Protein AF-A0A6C0B362-F1 (afdb_monomer)

Organism: NCBI:txid1070528

pLDDT: mean 79.04, std 17.28, range [36.81, 95.5]

Secondary structure (DSSP, 8-state):
--------------------TT-GGGGGS-HHHHHHHHHHIIIIIHHHHTT-GGGS---HHHHHHHHHHHHHHHHH---HHHHHHHHHHHHHHHHHHHHHHHHHHHHHHHHHHHHHHHHHHHHHTTTTS-----S---------------HHHHHHHHHH-SPPTTT---HHHHHHHHHHHHHTT--TT-

Sequence (190 aa):
MSKSIFLSQSTDSKSVFSPVIGAGDLSLLDSVNYNYLNTLDDYYATPADNQLIPYITQDIVIYNLLYAELNNILSKATDYRFIKLMKLILALFHGVYLSTFMYGNTVSLGIQNSNLRIQLQDVLANKNVKNIDTVGGTGQMSITKNFKLAPVYNHYITVFGMPENGKGFDPVKLSYLANILLLNNINPYR

Mean predicted aligned error: 12.97 Å

Solvent-accessible surface area (backbone atoms only — not comparable to full-atom values): 11696 Å² total; per-residue (Å²): 139,89,87,79,89,81,85,80,78,74,81,74,74,81,67,86,74,69,83,56,92,80,51,65,60,60,58,66,58,36,81,68,52,42,49,52,50,50,52,45,34,69,39,44,49,54,27,54,75,69,67,38,53,75,67,38,69,82,54,63,67,61,49,51,50,50,56,50,50,55,50,52,53,52,73,73,48,77,49,67,68,58,46,52,53,53,50,49,51,54,51,49,53,52,49,52,57,53,47,44,54,55,50,51,51,51,54,46,52,52,52,53,53,51,53,51,51,51,54,51,46,46,60,74,66,44,74,85,56,83,79,82,84,78,81,90,79,86,89,79,91,77,90,77,87,80,82,83,72,37,50,40,60,51,50,41,36,72,76,73,42,76,55,59,90,92,69,53,78,57,65,58,59,48,51,51,47,33,54,49,30,49,77,69,76,40,56,34,79,98

Foldseek 3Di:
DDDDDDDPPPPPPPPVDPPDPPCALVVLCPPVVVVLVVLLCVQFVVCVVVVVLLRRDLDPVNVVVSLVSLVVSLVPHDDPVVNVVSVVSSVSSVVRSVVSVVVLVVLLVVVVVVVVVVVVVCVVVPVVDDPPDDDDDDDDDDDDDDDDAFQLVVSCCVPVNDDDPPPPGDVSSSVSSCVSCVVVVHHRGD

Radius of gyration: 28.7 Å; Cα contacts (8 Å, |Δi|>4): 105; chains: 1; bounding box: 105×25×81 Å

Structure (mmCIF, N/CA/C/O backbone):
data_AF-A0A6C0B362-F1
#
_entry.id   AF-A0A6C0B362-F1
#
loop_
_atom_site.group_PDB
_atom_site.id
_atom_site.type_symbol
_atom_site.label_atom_id
_atom_site.label_alt_id
_atom_site.label_comp_id
_atom_site.label_asym_id
_atom_site.label_entity_id
_atom_site.label_seq_id
_atom_site.pdbx_PDB_ins_code
_atom_site.Cartn_x
_atom_site.Cartn_y
_atom_site.Cartn_z
_atom_site.occupancy
_atom_site.B_iso_or_equiv
_atom_site.auth_seq_id
_atom_site.auth_comp_id
_atom_site.auth_asym_id
_atom_site.auth_atom_id
_atom_site.pdbx_PDB_model_num
ATOM 1 N N . MET A 1 1 ? 68.587 13.580 -8.696 1.00 39.38 1 MET A N 1
ATOM 2 C CA . MET A 1 1 ? 67.359 14.369 -8.462 1.00 39.38 1 MET A CA 1
ATOM 3 C C . MET A 1 1 ? 66.189 13.401 -8.358 1.00 39.38 1 MET A C 1
ATOM 5 O O . MET A 1 1 ? 65.756 12.886 -9.378 1.00 39.38 1 MET A O 1
ATOM 9 N N . SER A 1 2 ? 65.745 13.099 -7.135 1.00 41.28 2 SER A N 1
ATOM 10 C CA . SER A 1 2 ? 64.544 12.294 -6.865 1.00 41.28 2 SER A CA 1
ATOM 11 C C . SER A 1 2 ? 63.330 13.211 -6.773 1.00 41.28 2 SER A C 1
ATOM 13 O O . SER A 1 2 ? 63.368 14.186 -6.025 1.00 41.28 2 SER A O 1
ATOM 15 N N . LYS A 1 3 ? 62.250 12.891 -7.488 1.00 41.06 3 LYS A N 1
ATOM 16 C CA . LYS A 1 3 ? 60.909 13.420 -7.212 1.00 41.06 3 LYS A CA 1
ATOM 17 C C . LYS A 1 3 ? 60.027 12.253 -6.796 1.00 41.06 3 LYS A C 1
ATOM 19 O O . LYS A 1 3 ? 59.981 11.241 -7.485 1.00 41.06 3 LYS A O 1
ATOM 24 N N . SER A 1 4 ? 59.378 12.412 -5.653 1.00 42.66 4 SER A N 1
ATOM 25 C CA . SER A 1 4 ? 58.497 11.428 -5.042 1.00 42.66 4 SER A CA 1
ATOM 26 C C . SER A 1 4 ? 57.121 12.048 -4.809 1.00 42.66 4 SER A C 1
ATOM 28 O O . SER A 1 4 ? 57.048 13.244 -4.542 1.00 42.66 4 SER A O 1
ATOM 30 N N . ILE A 1 5 ? 56.104 11.177 -4.858 1.00 47.81 5 ILE A N 1
ATOM 31 C CA . ILE A 1 5 ? 54.822 11.203 -4.130 1.00 47.81 5 ILE A CA 1
ATOM 32 C C . ILE A 1 5 ? 53.925 12.424 -4.385 1.00 47.81 5 ILE A C 1
ATOM 34 O O . ILE A 1 5 ? 54.191 13.497 -3.874 1.00 47.81 5 ILE A O 1
ATOM 38 N N . PHE A 1 6 ? 52.828 12.235 -5.128 1.00 44.59 6 PHE A N 1
ATOM 39 C CA . PHE A 1 6 ? 51.454 12.340 -4.607 1.00 44.59 6 PHE A CA 1
ATOM 40 C C . PHE A 1 6 ? 50.463 11.822 -5.666 1.00 44.59 6 PHE A C 1
ATOM 42 O O . PHE A 1 6 ? 50.335 12.375 -6.755 1.00 44.59 6 PHE A O 1
ATOM 49 N N . LEU A 1 7 ? 49.783 10.723 -5.323 1.00 41.38 7 LEU A N 1
ATOM 50 C CA . LEU A 1 7 ? 48.565 10.239 -5.970 1.00 41.38 7 LEU A CA 1
ATOM 51 C C . LEU A 1 7 ? 47.497 11.337 -5.867 1.00 41.38 7 LEU A C 1
ATOM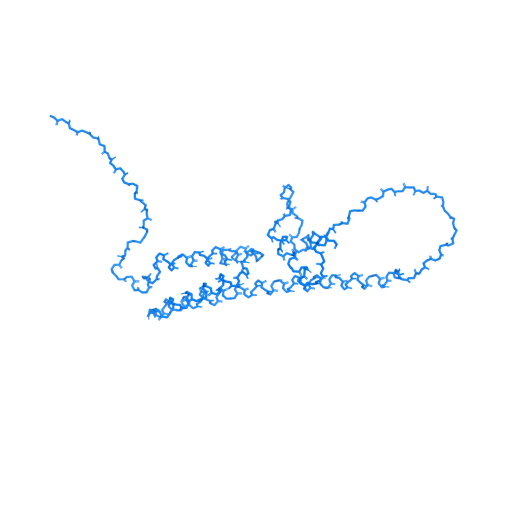 53 O O . LEU A 1 7 ? 47.086 11.673 -4.758 1.00 41.38 7 LEU A O 1
ATOM 57 N N . SER A 1 8 ? 46.973 11.823 -6.989 1.00 36.81 8 SER A N 1
ATOM 58 C CA . SER A 1 8 ? 45.602 12.329 -6.998 1.00 36.81 8 SER A CA 1
ATOM 59 C C . SER A 1 8 ? 44.683 11.117 -7.148 1.00 36.81 8 SER A C 1
ATOM 61 O O . SER A 1 8 ? 44.478 10.621 -8.257 1.00 36.81 8 SER A O 1
ATOM 63 N N . GLN A 1 9 ? 44.154 10.608 -6.034 1.00 42.41 9 GLN A N 1
ATOM 64 C CA . GLN A 1 9 ? 42.922 9.827 -6.086 1.00 42.41 9 GLN A CA 1
ATOM 65 C C . GLN A 1 9 ? 41.822 10.785 -6.539 1.00 42.41 9 GLN A C 1
ATOM 67 O O . GLN A 1 9 ? 41.285 11.555 -5.747 1.00 42.41 9 GLN A O 1
ATOM 72 N N . SER A 1 10 ? 41.540 10.777 -7.840 1.00 38.91 10 SER A N 1
ATOM 73 C CA . SER A 1 10 ? 40.240 11.214 -8.318 1.00 38.91 10 SER A CA 1
ATOM 74 C C . SER A 1 10 ? 39.233 10.250 -7.703 1.00 38.91 10 SER A C 1
ATOM 76 O O . SER A 1 10 ? 39.340 9.036 -7.877 1.00 38.91 10 SER A O 1
ATOM 78 N N . THR A 1 11 ? 38.324 10.771 -6.885 1.00 41.84 11 THR A N 1
ATOM 79 C CA . THR A 1 11 ? 37.148 10.032 -6.444 1.00 41.84 11 THR A CA 1
ATOM 80 C C . THR A 1 11 ? 36.302 9.767 -7.675 1.00 41.84 11 THR A C 1
ATOM 82 O O . THR A 1 11 ? 35.450 10.581 -8.029 1.00 41.84 11 THR A O 1
ATOM 85 N N . ASP A 1 12 ? 36.572 8.638 -8.327 1.00 38.84 12 ASP A N 1
ATOM 86 C CA . ASP A 1 12 ? 35.681 8.030 -9.300 1.00 38.84 12 ASP A CA 1
ATOM 87 C C . ASP A 1 12 ? 34.345 7.793 -8.594 1.00 38.84 12 ASP A C 1
ATOM 89 O O . ASP A 1 12 ? 34.130 6.796 -7.895 1.00 38.84 12 ASP A O 1
ATOM 93 N N . SER A 1 13 ? 33.424 8.742 -8.760 1.00 44.91 13 SER A N 1
ATOM 94 C CA . SER A 1 13 ? 32.008 8.447 -8.655 1.00 44.91 13 SER A CA 1
ATOM 95 C C . SER A 1 13 ? 31.770 7.288 -9.613 1.00 44.91 13 SER A C 1
ATOM 97 O O . SER A 1 13 ? 31.893 7.463 -10.826 1.00 44.91 13 SER A O 1
ATOM 99 N N . LYS A 1 14 ? 31.511 6.092 -9.079 1.00 44.53 14 LYS A N 1
ATOM 100 C CA . LYS A 1 14 ? 31.148 4.920 -9.873 1.00 44.53 14 LYS A CA 1
ATOM 101 C C . LYS A 1 14 ? 29.909 5.252 -10.706 1.00 44.53 14 LYS A C 1
ATOM 103 O O . LYS A 1 14 ? 28.786 5.025 -10.270 1.00 44.53 14 LYS A O 1
ATOM 108 N N . SER A 1 15 ? 30.114 5.747 -11.921 1.00 50.81 15 SER A N 1
ATOM 109 C CA . SER A 1 15 ? 29.159 5.534 -12.993 1.00 50.81 15 SER A CA 1
ATOM 110 C C . SER A 1 15 ? 29.285 4.064 -13.369 1.00 50.81 15 SER A C 1
ATOM 112 O O . SER A 1 15 ? 30.252 3.652 -14.005 1.00 50.81 15 SER A O 1
ATOM 114 N N . VAL A 1 16 ? 28.328 3.250 -12.920 1.00 49.44 16 VAL A N 1
ATOM 115 C CA . VAL A 1 16 ? 28.222 1.831 -13.311 1.00 49.44 16 VAL A CA 1
ATOM 116 C C . VAL A 1 16 ? 27.829 1.700 -14.793 1.00 49.44 16 VAL A C 1
ATOM 118 O O . VAL A 1 16 ? 27.952 0.631 -15.383 1.00 49.44 16 VAL A O 1
ATOM 121 N N . PHE A 1 17 ? 27.444 2.800 -15.442 1.00 48.50 17 PHE A N 1
ATOM 122 C CA . PHE A 1 17 ? 27.179 2.843 -16.870 1.00 48.50 17 PHE A CA 1
ATOM 123 C C . PHE A 1 17 ? 28.439 3.253 -17.634 1.00 48.50 17 PHE A C 1
ATOM 125 O O . PHE A 1 17 ? 28.665 4.424 -17.936 1.00 48.50 17 PHE A O 1
ATOM 132 N N . SER A 1 18 ? 29.257 2.260 -17.976 1.00 46.31 18 SER A N 1
ATOM 133 C CA . SER A 1 18 ? 30.024 2.330 -19.221 1.00 46.31 18 SER A CA 1
ATOM 134 C C . SER A 1 18 ? 29.070 1.909 -20.340 1.00 46.31 18 SER A C 1
ATOM 136 O O . SER A 1 18 ? 28.575 0.780 -20.278 1.00 46.31 18 SER A O 1
ATOM 138 N N . PRO A 1 19 ? 28.751 2.758 -21.335 1.00 44.12 19 PRO A N 1
ATOM 139 C CA . PRO A 1 19 ? 27.912 2.325 -22.440 1.00 44.12 19 PRO A CA 1
ATOM 140 C C . PRO A 1 19 ? 28.675 1.245 -23.204 1.00 44.12 19 PRO A C 1
ATOM 142 O O . PRO A 1 19 ? 29.643 1.518 -23.912 1.00 44.12 19 PRO A O 1
ATOM 145 N N . VAL A 1 20 ? 28.255 -0.008 -23.036 1.00 47.31 20 VAL A N 1
ATOM 146 C CA . VAL A 1 20 ? 28.677 -1.084 -23.923 1.00 47.31 20 VAL A CA 1
ATOM 147 C C . VAL A 1 20 ? 28.141 -0.712 -25.300 1.00 47.31 20 VAL A C 1
ATOM 149 O O . VAL A 1 20 ? 26.929 -0.613 -25.498 1.00 47.31 20 VAL A O 1
ATOM 152 N N . ILE A 1 21 ? 29.047 -0.464 -26.244 1.00 46.09 21 ILE A N 1
ATOM 153 C CA . ILE A 1 21 ? 28.721 -0.336 -27.663 1.00 46.09 21 ILE A CA 1
ATOM 154 C C . ILE A 1 21 ? 28.048 -1.662 -28.055 1.00 46.09 21 ILE A C 1
ATOM 156 O O . ILE A 1 21 ? 28.721 -2.679 -28.193 1.00 46.09 21 ILE A O 1
ATOM 160 N N . GLY A 1 22 ? 26.710 -1.665 -28.112 1.00 55.59 22 GLY A N 1
ATOM 161 C CA . GLY A 1 22 ? 25.888 -2.871 -28.287 1.00 55.59 22 GLY A CA 1
ATOM 162 C C . GLY A 1 22 ? 24.816 -3.151 -27.219 1.00 55.59 22 GLY A C 1
ATOM 163 O O . GLY A 1 22 ? 24.240 -4.232 -27.250 1.00 55.59 22 GLY A O 1
ATOM 164 N N . ALA A 1 23 ? 24.506 -2.227 -26.299 1.00 59.50 23 ALA A N 1
ATOM 165 C CA . ALA A 1 23 ? 23.527 -2.444 -25.216 1.00 59.50 23 ALA A CA 1
ATOM 166 C C . ALA A 1 23 ? 22.069 -2.743 -25.654 1.00 59.50 23 ALA A C 1
ATOM 168 O O . ALA A 1 23 ? 21.242 -3.071 -24.804 1.00 59.50 23 ALA A O 1
ATOM 169 N N . GLY A 1 24 ? 21.739 -2.666 -26.950 1.00 77.38 24 GLY A N 1
ATOM 170 C CA . GLY A 1 24 ? 20.385 -2.917 -27.459 1.00 77.38 24 GLY A CA 1
ATOM 171 C C . GLY A 1 24 ? 19.336 -2.089 -26.713 1.00 77.38 24 GLY A C 1
ATOM 172 O O . GLY A 1 24 ? 19.605 -0.964 -26.308 1.00 77.38 24 GLY A O 1
ATOM 173 N N . ASP A 1 25 ? 18.170 -2.670 -26.448 1.00 82.06 25 ASP A N 1
ATOM 174 C CA . ASP A 1 25 ? 17.106 -2.015 -25.675 1.00 82.06 25 ASP A CA 1
ATOM 175 C C . ASP A 1 25 ? 17.481 -1.697 -24.218 1.00 82.06 25 ASP A C 1
ATOM 177 O O . ASP A 1 25 ? 16.794 -0.911 -23.571 1.00 82.06 25 ASP A O 1
ATOM 181 N N . LEU A 1 26 ? 18.573 -2.252 -23.680 1.00 81.12 26 LEU A N 1
ATOM 182 C CA . LEU A 1 26 ? 19.020 -1.918 -22.327 1.00 81.12 26 LEU A CA 1
ATOM 183 C C . LEU A 1 26 ? 19.486 -0.458 -22.233 1.00 81.12 26 LEU A C 1
ATOM 185 O O . LEU A 1 26 ? 19.444 0.123 -21.153 1.00 81.12 26 LEU A O 1
ATOM 189 N N . SER A 1 27 ? 19.860 0.171 -23.355 1.00 83.25 27 SER A N 1
ATOM 190 C CA . SER A 1 27 ? 20.144 1.610 -23.388 1.00 83.25 27 SER A CA 1
ATOM 191 C C . SER A 1 27 ? 18.904 2.476 -23.161 1.00 83.25 27 SER A C 1
ATOM 193 O O . SER A 1 27 ? 19.049 3.665 -22.899 1.00 83.25 27 SER A O 1
ATOM 195 N N . LEU A 1 28 ? 17.693 1.910 -23.265 1.00 83.88 28 LEU A N 1
ATOM 196 C CA . LEU A 1 28 ? 16.462 2.602 -22.878 1.00 83.88 28 LEU A CA 1
ATOM 197 C C . LEU A 1 28 ? 16.385 2.794 -21.360 1.00 83.88 28 LEU A C 1
ATOM 199 O O . LEU A 1 28 ? 15.651 3.663 -20.909 1.00 83.88 28 LEU A O 1
ATOM 203 N N . LEU A 1 29 ? 17.153 2.039 -20.570 1.00 82.88 29 LEU A N 1
ATOM 204 C CA . LEU A 1 29 ? 17.325 2.263 -19.133 1.00 82.88 29 LEU A CA 1
ATOM 205 C C . LEU A 1 29 ? 18.439 3.286 -18.879 1.00 82.88 29 LEU A C 1
ATOM 207 O O . LEU A 1 29 ? 19.418 3.011 -18.186 1.00 82.88 29 LEU A O 1
ATOM 211 N N . ASP A 1 30 ? 18.300 4.464 -19.484 1.00 81.19 30 ASP A N 1
ATOM 212 C CA . ASP A 1 30 ? 19.149 5.610 -19.173 1.00 81.19 30 ASP A CA 1
ATOM 213 C C . ASP A 1 30 ? 18.930 6.091 -17.725 1.00 81.19 30 ASP A C 1
ATOM 215 O O . ASP A 1 30 ? 18.083 5.581 -16.990 1.00 81.19 30 ASP A O 1
ATOM 219 N N . SER A 1 31 ? 19.706 7.083 -17.284 1.00 76.31 31 SER A N 1
ATOM 220 C CA . SER A 1 31 ? 19.630 7.581 -15.905 1.00 76.31 31 SER A CA 1
ATOM 221 C C . SER A 1 31 ? 18.234 8.078 -15.512 1.00 76.31 31 SER A C 1
ATOM 223 O O . SER A 1 31 ? 17.863 7.972 -14.344 1.00 76.31 31 SER A O 1
ATOM 225 N N . VAL A 1 32 ? 17.452 8.595 -16.463 1.00 76.44 32 VAL A N 1
ATOM 226 C CA . VAL A 1 32 ? 16.096 9.095 -16.215 1.00 76.44 32 VAL A CA 1
ATOM 227 C C . VAL A 1 32 ? 15.136 7.922 -16.043 1.00 76.44 32 VAL A C 1
ATOM 229 O O . VAL A 1 32 ? 14.439 7.840 -15.032 1.00 76.44 32 VAL A O 1
ATOM 232 N N . ASN A 1 33 ? 15.159 6.965 -16.968 1.00 81.25 33 ASN A N 1
ATOM 233 C CA . ASN A 1 33 ? 14.278 5.799 -16.932 1.00 81.25 33 ASN A CA 1
ATOM 234 C C . ASN A 1 33 ? 14.609 4.846 -15.779 1.00 81.25 33 ASN A C 1
ATOM 236 O O . ASN A 1 33 ? 13.711 4.245 -15.185 1.00 81.25 33 ASN A O 1
ATOM 240 N N . TYR A 1 34 ? 15.883 4.766 -15.398 1.00 82.62 34 TYR A N 1
ATOM 241 C CA . TYR A 1 34 ? 16.321 4.033 -14.216 1.00 82.62 34 TYR A CA 1
ATOM 242 C C . TYR A 1 34 ? 15.751 4.630 -12.919 1.00 82.62 34 TYR A C 1
ATOM 244 O O . TYR A 1 34 ? 15.365 3.885 -12.020 1.00 82.62 34 TYR A O 1
ATOM 252 N N . ASN A 1 35 ? 15.603 5.957 -12.827 1.00 87.19 35 ASN A N 1
ATOM 253 C CA . ASN A 1 35 ? 14.981 6.584 -11.655 1.00 87.19 35 ASN A CA 1
ATOM 254 C C . ASN A 1 35 ? 13.500 6.213 -11.509 1.00 87.19 35 ASN A C 1
ATOM 256 O O . ASN A 1 35 ? 13.030 6.039 -10.383 1.00 87.19 35 ASN A O 1
ATOM 260 N N . TYR A 1 36 ? 12.767 6.042 -12.614 1.00 87.50 36 TYR A N 1
ATOM 261 C CA . TYR A 1 36 ? 11.388 5.548 -12.554 1.00 87.50 36 TYR A CA 1
ATOM 262 C C . TYR A 1 36 ? 11.320 4.103 -12.057 1.00 87.50 36 TYR A C 1
ATOM 264 O O . TYR A 1 36 ? 10.422 3.774 -11.286 1.00 87.50 36 TYR A O 1
ATOM 272 N N . LEU A 1 37 ? 12.288 3.258 -12.430 1.00 88.31 37 LEU A N 1
ATOM 273 C CA . LEU A 1 37 ? 12.385 1.899 -11.893 1.00 88.31 37 LEU A CA 1
ATOM 274 C C . LEU A 1 37 ? 12.717 1.888 -10.397 1.00 88.31 37 LEU A C 1
ATOM 276 O O . LEU A 1 37 ? 12.080 1.139 -9.667 1.00 88.31 37 LEU A O 1
ATOM 280 N N . ASN A 1 38 ? 13.625 2.750 -9.928 1.00 90.62 38 ASN A N 1
ATOM 281 C CA . ASN A 1 38 ? 13.897 2.889 -8.490 1.00 90.62 38 ASN A CA 1
ATOM 282 C C . ASN A 1 38 ? 12.654 3.369 -7.734 1.00 90.62 38 ASN A C 1
ATOM 284 O O . ASN A 1 38 ? 12.300 2.821 -6.702 1.00 90.62 38 ASN A O 1
ATOM 288 N N . THR A 1 39 ? 11.934 4.345 -8.292 1.00 91.56 39 THR A N 1
ATOM 289 C CA . THR A 1 39 ? 10.681 4.846 -7.705 1.00 91.56 39 THR A CA 1
ATOM 290 C C . THR A 1 39 ? 9.625 3.736 -7.628 1.00 91.56 39 THR A C 1
ATOM 292 O O . THR A 1 39 ? 8.917 3.609 -6.631 1.00 91.56 39 THR A O 1
ATOM 295 N N . LEU A 1 40 ? 9.508 2.911 -8.673 1.00 93.00 40 LEU A N 1
ATOM 296 C CA . LEU A 1 40 ? 8.624 1.747 -8.669 1.00 93.00 40 LEU A CA 1
ATOM 297 C C . LEU A 1 40 ? 9.045 0.725 -7.608 1.00 93.00 40 LEU A C 1
ATOM 299 O O . LEU A 1 40 ? 8.182 0.175 -6.922 1.00 93.00 40 LEU A O 1
ATOM 303 N N . ASP A 1 41 ? 10.343 0.473 -7.465 1.00 92.38 41 ASP A N 1
ATOM 304 C CA . ASP A 1 41 ? 10.863 -0.450 -6.463 1.00 92.38 41 ASP A CA 1
ATOM 305 C C . ASP A 1 41 ? 10.566 0.041 -5.040 1.00 92.38 41 ASP A C 1
ATOM 307 O O . ASP A 1 41 ? 9.881 -0.646 -4.279 1.00 92.38 41 ASP A O 1
ATOM 311 N N . ASP A 1 42 ? 10.955 1.277 -4.729 1.00 93.56 42 ASP A N 1
ATOM 312 C CA . ASP A 1 42 ? 10.814 1.886 -3.405 1.00 93.56 42 ASP A CA 1
ATOM 313 C C . ASP A 1 42 ? 9.353 1.950 -2.936 1.00 93.56 42 ASP A C 1
ATOM 315 O O . ASP A 1 42 ? 9.047 1.653 -1.778 1.00 93.56 42 ASP A O 1
ATOM 319 N N . TYR A 1 43 ? 8.430 2.337 -3.824 1.00 93.75 43 TYR A N 1
ATOM 320 C CA . TYR A 1 43 ? 7.036 2.584 -3.441 1.00 93.75 43 TYR A CA 1
ATOM 321 C C . TYR A 1 43 ? 6.092 1.401 -3.649 1.00 93.75 43 TYR A C 1
ATOM 323 O O . TYR A 1 43 ? 5.009 1.396 -3.055 1.00 93.75 43 TYR A O 1
ATOM 331 N N . TYR A 1 44 ? 6.457 0.424 -4.482 1.00 94.25 44 TYR A N 1
ATOM 332 C CA . TYR A 1 44 ? 5.569 -0.687 -4.831 1.00 94.25 44 TYR A CA 1
ATOM 333 C C . TYR A 1 44 ? 6.220 -2.046 -4.612 1.00 94.25 44 TYR A C 1
ATOM 335 O O . TYR A 1 44 ? 5.663 -2.849 -3.864 1.00 94.25 44 TYR A O 1
ATOM 343 N N . ALA A 1 45 ? 7.366 -2.329 -5.236 1.00 93.44 45 ALA A N 1
ATOM 344 C CA . ALA A 1 45 ? 7.920 -3.684 -5.215 1.00 93.44 45 ALA A CA 1
ATOM 345 C C . ALA A 1 45 ? 8.483 -4.064 -3.839 1.00 93.44 45 ALA A C 1
ATOM 347 O O . ALA A 1 45 ? 8.069 -5.078 -3.278 1.00 93.44 45 ALA A O 1
ATOM 348 N N . THR A 1 46 ? 9.336 -3.226 -3.251 1.00 94.69 46 THR A N 1
ATOM 349 C CA . THR A 1 46 ? 9.938 -3.472 -1.935 1.00 94.69 46 THR A CA 1
ATOM 350 C C . THR A 1 46 ? 8.883 -3.588 -0.821 1.00 94.69 46 THR A C 1
ATOM 35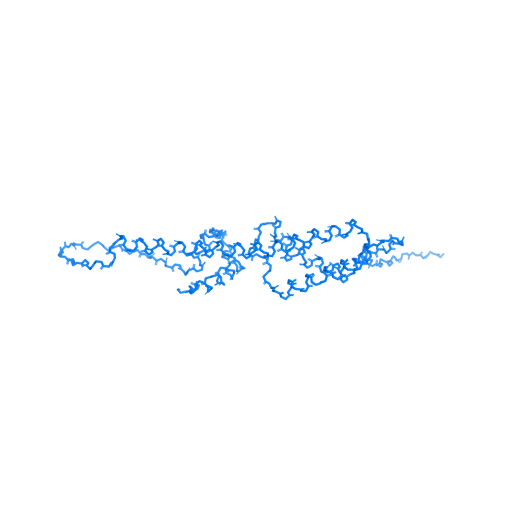2 O O . THR A 1 46 ? 8.925 -4.557 -0.053 1.00 94.69 46 THR A O 1
ATOM 355 N N . PRO A 1 47 ? 7.882 -2.690 -0.703 1.00 92.81 47 PRO A N 1
ATOM 356 C CA . PRO A 1 47 ? 6.817 -2.869 0.282 1.00 92.81 47 PRO A CA 1
ATOM 357 C C . PRO A 1 47 ? 5.958 -4.116 0.026 1.00 92.81 47 PRO A C 1
ATOM 359 O O . PRO A 1 47 ? 5.546 -4.771 0.986 1.00 92.81 47 PRO A O 1
ATOM 362 N N . ALA A 1 48 ? 5.694 -4.470 -1.237 1.00 92.06 48 ALA A N 1
ATOM 363 C CA . ALA A 1 48 ? 4.929 -5.669 -1.577 1.00 92.06 48 ALA A CA 1
ATOM 364 C C . ALA A 1 48 ? 5.675 -6.962 -1.215 1.00 92.06 48 ALA A C 1
ATOM 366 O O . ALA A 1 48 ? 5.062 -7.865 -0.643 1.00 92.06 48 ALA A O 1
ATOM 367 N N . ASP A 1 49 ? 6.980 -7.031 -1.486 1.00 92.31 49 ASP A N 1
ATOM 368 C CA . ASP A 1 49 ? 7.838 -8.171 -1.138 1.00 92.31 49 ASP A CA 1
ATOM 369 C C . ASP A 1 49 ? 7.863 -8.410 0.380 1.00 92.31 49 ASP A C 1
ATOM 371 O O . ASP A 1 49 ? 7.684 -9.528 0.863 1.00 92.31 49 ASP A O 1
ATOM 375 N N . ASN A 1 50 ? 7.930 -7.322 1.152 1.00 92.06 50 ASN A N 1
ATOM 376 C CA . ASN A 1 50 ? 7.889 -7.362 2.614 1.00 92.06 50 ASN A CA 1
ATOM 377 C C . ASN A 1 50 ? 6.472 -7.504 3.203 1.00 92.06 50 ASN A C 1
ATOM 379 O O . ASN A 1 50 ? 6.306 -7.449 4.423 1.00 92.06 50 ASN A O 1
ATOM 383 N N . GLN A 1 51 ? 5.437 -7.666 2.370 1.00 88.44 51 GLN A N 1
ATOM 384 C CA . GLN A 1 51 ? 4.028 -7.754 2.791 1.00 88.44 51 GLN A CA 1
ATOM 385 C C . GLN A 1 51 ? 3.543 -6.529 3.595 1.00 88.44 51 GLN A C 1
ATOM 387 O O . GLN A 1 51 ? 2.582 -6.591 4.367 1.00 88.44 51 GLN A O 1
ATOM 392 N N . LEU A 1 52 ? 4.176 -5.376 3.385 1.00 89.62 52 LEU A N 1
ATOM 393 C CA . LEU A 1 52 ? 3.892 -4.106 4.046 1.00 89.62 52 LEU A CA 1
ATOM 394 C C . LEU A 1 52 ? 2.856 -3.301 3.252 1.00 89.62 52 LEU A C 1
ATOM 396 O O . LEU A 1 52 ? 3.079 -2.147 2.891 1.00 89.62 52 LEU A O 1
ATOM 400 N N . ILE A 1 53 ? 1.689 -3.904 3.007 1.00 88.31 53 ILE A N 1
ATOM 401 C CA . ILE A 1 53 ? 0.633 -3.322 2.160 1.00 88.31 53 ILE A CA 1
ATOM 402 C C . ILE A 1 53 ? 0.227 -1.886 2.552 1.00 88.31 53 ILE A C 1
ATOM 404 O O . ILE A 1 53 ? 0.080 -1.066 1.647 1.00 88.31 53 ILE A O 1
ATOM 408 N N . PRO A 1 54 ? 0.101 -1.516 3.846 1.00 89.38 54 PRO A N 1
ATOM 409 C CA . PRO A 1 54 ? -0.230 -0.140 4.237 1.00 89.38 54 PRO A CA 1
ATOM 410 C C . PRO A 1 54 ? 0.804 0.925 3.838 1.00 89.38 54 PRO A C 1
ATOM 412 O O . PRO A 1 54 ? 0.504 2.111 3.940 1.00 89.38 54 PRO A O 1
ATOM 415 N N . TYR A 1 55 ? 2.013 0.521 3.435 1.00 90.81 55 TYR A N 1
ATOM 416 C CA . TYR A 1 55 ? 3.105 1.421 3.047 1.00 90.81 55 TYR A CA 1
ATOM 417 C C . TYR A 1 55 ? 3.226 1.579 1.530 1.00 90.81 55 TYR A C 1
ATOM 419 O O . TYR A 1 55 ? 3.965 2.450 1.076 1.00 90.81 55 TYR A O 1
ATOM 427 N N . ILE A 1 56 ? 2.508 0.771 0.743 1.00 92.44 56 ILE A N 1
ATOM 428 C CA . ILE A 1 56 ? 2.440 0.973 -0.704 1.00 92.44 56 ILE A CA 1
ATOM 429 C C . ILE A 1 56 ? 1.692 2.281 -0.959 1.00 92.44 56 ILE A C 1
ATOM 431 O O . ILE A 1 56 ? 0.596 2.499 -0.432 1.00 92.44 56 ILE A O 1
ATOM 435 N N . THR A 1 57 ? 2.284 3.157 -1.771 1.00 89.25 57 THR A N 1
ATOM 436 C CA . THR A 1 57 ? 1.671 4.455 -2.062 1.00 89.25 57 THR A CA 1
ATOM 437 C C . THR A 1 57 ? 0.342 4.293 -2.804 1.00 89.25 57 THR A C 1
ATOM 439 O O . THR A 1 57 ? 0.212 3.499 -3.735 1.00 89.25 57 THR A O 1
ATOM 442 N N . GLN A 1 58 ? -0.654 5.079 -2.397 1.00 87.06 58 GLN A N 1
ATOM 443 C CA . GLN A 1 58 ? -1.952 5.183 -3.074 1.00 87.06 58 GLN A CA 1
ATOM 444 C C . GLN A 1 58 ? -2.057 6.455 -3.926 1.00 87.06 58 GLN A C 1
ATOM 446 O O . GLN A 1 58 ? -3.133 6.776 -4.434 1.00 87.06 58 GLN A O 1
ATOM 451 N N . ASP A 1 59 ? -0.952 7.189 -4.084 1.00 90.50 59 ASP A N 1
ATOM 452 C CA . ASP A 1 59 ? -0.919 8.425 -4.856 1.00 90.50 59 ASP A CA 1
ATOM 453 C C . ASP A 1 59 ? -1.150 8.145 -6.350 1.00 90.50 59 ASP A C 1
ATOM 455 O O . ASP A 1 59 ? -0.316 7.557 -7.046 1.00 90.50 59 ASP A O 1
ATOM 459 N N . ILE A 1 60 ? -2.302 8.601 -6.845 1.00 89.69 60 ILE A N 1
ATOM 460 C CA . ILE A 1 60 ? -2.711 8.436 -8.240 1.00 89.69 60 ILE A CA 1
ATOM 461 C C . ILE A 1 60 ? -1.793 9.181 -9.217 1.00 89.69 60 ILE A C 1
ATOM 463 O O . ILE A 1 60 ? -1.650 8.759 -10.364 1.00 89.69 60 ILE A O 1
ATOM 467 N N . VAL A 1 61 ? -1.153 10.270 -8.783 1.00 94.00 61 VAL A N 1
ATOM 468 C CA . VAL A 1 61 ? -0.218 11.040 -9.609 1.00 94.00 61 VAL A CA 1
ATOM 469 C C . VAL A 1 61 ? 1.052 10.228 -9.829 1.00 94.00 61 VAL A C 1
ATOM 471 O O . VAL A 1 61 ? 1.473 10.068 -10.975 1.00 94.00 61 VAL A O 1
ATOM 474 N N . ILE A 1 62 ? 1.612 9.649 -8.760 1.00 91.25 62 ILE A N 1
ATOM 475 C CA . ILE A 1 62 ? 2.780 8.758 -8.850 1.00 91.25 62 ILE A CA 1
ATOM 476 C C . ILE A 1 62 ? 2.438 7.535 -9.704 1.00 91.25 62 ILE A C 1
ATOM 478 O O . ILE A 1 62 ? 3.201 7.181 -10.602 1.00 91.25 62 ILE A O 1
ATOM 482 N N . TYR A 1 63 ? 1.274 6.921 -9.471 1.00 94.44 63 TYR A N 1
ATOM 483 C CA . TYR A 1 63 ? 0.820 5.774 -10.255 1.00 94.44 63 TYR A CA 1
ATOM 484 C C . TYR A 1 63 ? 0.742 6.093 -11.757 1.00 94.44 63 TYR A C 1
ATOM 486 O O . TYR A 1 63 ? 1.336 5.382 -12.570 1.00 94.44 63 TYR A O 1
ATOM 494 N N . ASN A 1 64 ? 0.049 7.173 -12.134 1.00 94.44 64 ASN A N 1
ATOM 495 C CA . ASN A 1 64 ? -0.133 7.551 -13.537 1.00 94.44 64 ASN A CA 1
ATOM 496 C C . ASN A 1 64 ? 1.190 7.920 -14.211 1.00 94.44 64 ASN A C 1
ATOM 498 O O . ASN A 1 64 ? 1.400 7.545 -15.365 1.00 94.44 64 ASN A O 1
ATOM 502 N N . LEU A 1 65 ? 2.079 8.620 -13.497 1.00 93.75 65 LEU A N 1
ATOM 503 C CA . LEU A 1 65 ? 3.412 8.961 -13.989 1.00 93.75 65 LEU A CA 1
ATOM 504 C C . LEU A 1 65 ? 4.209 7.693 -14.317 1.00 93.75 65 LEU A C 1
ATOM 506 O O . LEU A 1 65 ? 4.645 7.520 -15.452 1.00 93.75 65 LEU A O 1
ATOM 510 N N . LEU A 1 66 ? 4.347 6.776 -13.354 1.00 94.00 66 LEU A N 1
ATOM 511 C CA . LEU A 1 66 ? 5.094 5.531 -13.553 1.00 94.00 66 LEU A CA 1
ATOM 512 C C . LEU A 1 66 ? 4.479 4.673 -14.661 1.00 94.00 66 LEU A C 1
ATOM 514 O O . LEU A 1 66 ? 5.196 4.144 -15.510 1.00 94.00 66 LEU A O 1
ATOM 518 N N . TYR A 1 67 ? 3.150 4.565 -14.694 1.00 94.69 67 TYR A N 1
ATOM 519 C CA . TYR A 1 67 ? 2.451 3.810 -15.729 1.00 94.69 67 TYR A CA 1
ATOM 520 C C . TYR A 1 67 ? 2.708 4.387 -17.130 1.00 94.69 67 TYR A C 1
ATOM 522 O O . TYR A 1 67 ? 2.962 3.632 -18.072 1.00 94.69 67 TYR A O 1
ATOM 530 N N . ALA A 1 68 ? 2.660 5.713 -17.283 1.00 94.38 68 ALA A N 1
ATOM 531 C CA . ALA A 1 68 ? 2.928 6.378 -18.554 1.00 94.38 68 ALA A CA 1
ATOM 532 C C . ALA A 1 68 ? 4.378 6.162 -19.012 1.00 94.38 68 ALA A C 1
ATOM 534 O O . ALA A 1 68 ? 4.603 5.784 -20.164 1.00 94.38 68 ALA A O 1
ATOM 535 N N . GLU A 1 69 ? 5.351 6.320 -18.114 1.00 92.31 69 GLU A N 1
ATOM 536 C CA . GLU A 1 69 ? 6.770 6.195 -18.465 1.00 92.31 69 GLU A CA 1
ATOM 537 C C . GLU A 1 69 ? 7.185 4.754 -18.784 1.00 92.31 69 GLU A C 1
ATOM 539 O O . GLU A 1 69 ? 7.905 4.512 -19.754 1.00 92.31 69 GLU A O 1
ATOM 544 N N . LEU A 1 70 ? 6.659 3.755 -18.070 1.00 92.69 70 LEU A N 1
ATOM 545 C CA . LEU A 1 70 ? 6.890 2.350 -18.428 1.00 92.69 70 LEU A CA 1
ATOM 546 C C . LEU A 1 70 ? 6.334 2.010 -19.819 1.00 92.69 70 LEU A C 1
ATOM 548 O O . LEU A 1 70 ? 6.965 1.269 -20.578 1.00 92.69 70 LEU A O 1
ATOM 552 N N . ASN A 1 71 ? 5.175 2.569 -20.183 1.00 94.06 71 ASN A N 1
ATOM 553 C CA . ASN A 1 71 ? 4.619 2.418 -21.528 1.00 94.06 71 ASN A CA 1
ATOM 554 C C . ASN A 1 71 ? 5.438 3.175 -22.586 1.00 94.06 71 ASN A C 1
ATOM 556 O O . ASN A 1 71 ? 5.597 2.678 -23.702 1.00 94.06 71 ASN A O 1
ATOM 560 N N . ASN A 1 72 ? 6.007 4.331 -22.241 1.00 92.56 72 ASN A N 1
ATOM 561 C CA . ASN A 1 72 ? 6.933 5.077 -23.095 1.00 92.56 72 ASN A CA 1
ATOM 562 C C . ASN A 1 72 ? 8.187 4.240 -23.408 1.00 92.56 72 ASN A C 1
ATOM 564 O O . ASN A 1 72 ? 8.525 4.063 -24.581 1.00 92.56 72 ASN A O 1
ATOM 568 N N . ILE A 1 73 ? 8.807 3.627 -22.392 1.00 90.81 73 ILE A N 1
ATOM 569 C CA . ILE A 1 73 ? 9.940 2.699 -22.561 1.00 90.81 73 ILE A CA 1
ATOM 570 C C . ILE A 1 73 ? 9.540 1.513 -23.452 1.00 90.81 73 ILE A C 1
ATOM 572 O O . ILE A 1 73 ? 10.237 1.196 -24.416 1.00 90.81 73 ILE A O 1
ATOM 576 N N . LEU A 1 74 ? 8.384 0.895 -23.185 1.00 92.69 74 LEU A N 1
ATOM 577 C CA . LEU A 1 74 ? 7.855 -0.217 -23.985 1.00 92.69 74 LEU A CA 1
ATOM 578 C C . LEU A 1 74 ? 7.612 0.155 -25.453 1.00 92.69 74 LEU A C 1
ATOM 580 O O . LEU A 1 74 ? 7.825 -0.683 -26.324 1.00 92.69 74 LEU A O 1
ATOM 584 N N . SER A 1 75 ? 7.180 1.386 -25.737 1.00 93.56 75 SER A N 1
ATOM 585 C CA . SER A 1 75 ? 6.909 1.848 -27.106 1.00 93.56 75 SER A CA 1
ATOM 586 C C . SER A 1 75 ? 8.171 1.998 -27.963 1.00 93.56 75 SER A C 1
ATOM 588 O O . SER A 1 75 ? 8.092 1.948 -29.188 1.00 93.56 75 SER A O 1
ATOM 590 N N . LYS A 1 76 ? 9.330 2.169 -27.316 1.00 92.06 76 LYS A N 1
ATOM 591 C CA . LYS A 1 76 ? 10.643 2.336 -27.955 1.00 92.06 76 LYS A CA 1
ATOM 592 C C . LYS A 1 76 ? 11.430 1.029 -28.050 1.00 92.06 76 LYS A C 1
ATOM 594 O O . LYS A 1 76 ? 12.422 0.973 -28.771 1.00 92.06 76 LYS A O 1
ATOM 599 N N . ALA A 1 77 ? 11.005 0.006 -27.315 1.00 92.00 77 ALA A N 1
ATOM 600 C CA . ALA A 1 77 ? 11.654 -1.291 -27.266 1.00 92.00 77 ALA A CA 1
ATOM 601 C C . ALA A 1 77 ? 11.433 -2.102 -28.552 1.00 92.00 77 ALA A C 1
ATOM 603 O O . ALA A 1 77 ? 10.349 -2.108 -29.138 1.00 92.00 77 ALA A O 1
ATOM 604 N N . THR A 1 78 ? 12.466 -2.831 -28.958 1.00 92.56 78 THR A N 1
ATOM 605 C CA . THR A 1 78 ? 12.501 -3.693 -30.143 1.00 92.56 78 THR A CA 1
ATOM 606 C C . THR A 1 78 ? 12.817 -5.157 -29.808 1.00 92.56 78 THR A C 1
ATOM 608 O O . THR A 1 78 ? 12.303 -6.060 -30.474 1.00 92.56 78 THR A O 1
ATOM 611 N N . ASP A 1 79 ? 13.595 -5.432 -28.754 1.00 92.44 79 ASP A N 1
ATOM 612 C CA . ASP A 1 79 ? 13.887 -6.779 -28.258 1.00 92.44 79 ASP A CA 1
ATOM 613 C C . ASP A 1 79 ? 12.647 -7.363 -27.567 1.00 92.44 79 ASP A C 1
ATOM 615 O O . ASP A 1 79 ? 12.197 -6.942 -26.498 1.00 92.44 79 ASP A O 1
ATOM 619 N N . TYR A 1 80 ? 12.118 -8.422 -28.169 1.00 91.75 80 TYR A N 1
ATOM 620 C CA . TYR A 1 80 ? 10.955 -9.150 -27.679 1.00 91.75 80 TYR A CA 1
ATOM 621 C C . TYR A 1 80 ? 11.093 -9.663 -26.234 1.00 91.75 80 TYR A C 1
ATOM 623 O O . TYR A 1 80 ? 10.100 -9.722 -25.500 1.00 91.75 80 TYR A O 1
ATOM 631 N N . ARG A 1 81 ? 12.301 -10.040 -25.799 1.00 91.19 81 ARG A N 1
ATOM 632 C CA . ARG A 1 81 ? 12.557 -10.508 -24.425 1.00 91.19 81 ARG A CA 1
ATOM 633 C C . ARG A 1 81 ? 12.446 -9.356 -23.435 1.00 91.19 81 ARG A C 1
ATOM 635 O O . ARG A 1 81 ? 11.810 -9.520 -22.394 1.00 91.19 81 ARG A O 1
ATOM 642 N N . PHE A 1 82 ? 13.002 -8.198 -23.787 1.00 90.56 82 PHE A N 1
ATOM 643 C CA . PHE A 1 82 ? 12.898 -6.985 -22.982 1.00 90.56 82 PHE A CA 1
ATOM 644 C C . PHE A 1 82 ? 11.439 -6.523 -22.878 1.00 90.56 82 PHE A C 1
ATOM 646 O O . PHE A 1 82 ? 10.936 -6.316 -21.775 1.00 90.56 82 PHE A O 1
ATOM 653 N N . ILE A 1 83 ? 10.714 -6.498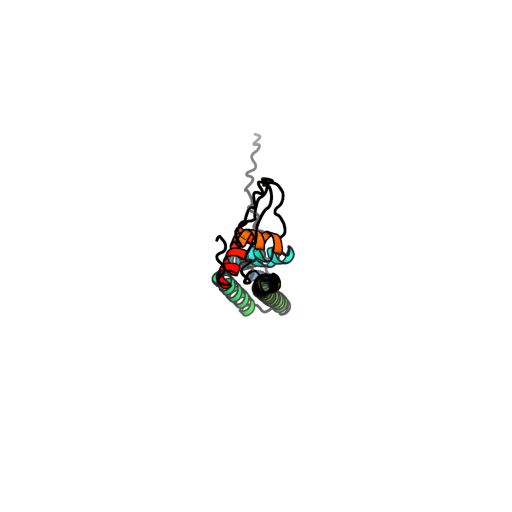 -24.002 1.00 93.12 83 ILE A N 1
ATOM 654 C CA . ILE A 1 83 ? 9.278 -6.176 -24.035 1.00 93.12 83 ILE A CA 1
ATOM 655 C C . ILE A 1 83 ? 8.479 -7.102 -23.111 1.00 93.12 83 ILE A C 1
ATOM 657 O O . ILE A 1 83 ? 7.617 -6.636 -22.366 1.00 93.12 83 ILE A O 1
ATOM 661 N N . LYS A 1 84 ? 8.740 -8.415 -23.140 1.00 93.56 84 LYS A N 1
ATOM 662 C CA . LYS A 1 84 ? 8.062 -9.373 -22.252 1.00 93.56 84 LYS A CA 1
ATOM 663 C C . LYS A 1 84 ? 8.320 -9.081 -20.779 1.00 93.56 84 LYS A C 1
ATOM 665 O O . LYS A 1 84 ? 7.364 -9.057 -20.007 1.00 93.56 84 LYS A O 1
ATOM 670 N N . LEU A 1 85 ? 9.580 -8.864 -20.402 1.00 92.75 85 LEU A N 1
ATOM 671 C CA . LEU A 1 85 ? 9.948 -8.563 -19.021 1.00 92.75 85 LEU A CA 1
ATOM 672 C C . LEU A 1 85 ? 9.285 -7.264 -18.547 1.00 92.75 85 LEU A C 1
ATOM 674 O O . LEU A 1 85 ? 8.646 -7.250 -17.501 1.00 92.75 85 LEU A O 1
ATOM 678 N N . MET A 1 86 ? 9.351 -6.206 -19.354 1.00 93.00 86 MET A N 1
ATOM 679 C CA . MET A 1 86 ? 8.737 -4.918 -19.027 1.00 93.00 86 MET A CA 1
ATOM 680 C C . MET A 1 86 ? 7.209 -5.002 -18.936 1.00 93.00 86 MET A C 1
ATOM 682 O O . MET A 1 86 ? 6.615 -4.398 -18.046 1.00 93.00 86 MET A O 1
ATOM 686 N N . LYS A 1 87 ? 6.552 -5.800 -19.789 1.00 94.75 87 LYS A N 1
ATOM 687 C CA . LYS A 1 87 ? 5.108 -6.069 -19.669 1.00 94.75 87 LYS A CA 1
ATOM 688 C C . LYS A 1 87 ? 4.760 -6.829 -18.391 1.00 94.75 87 LYS A C 1
ATOM 690 O O . LYS A 1 87 ? 3.729 -6.540 -17.790 1.00 94.75 87 LYS A O 1
ATOM 695 N N . LEU A 1 88 ? 5.601 -7.778 -17.974 1.00 95.12 88 LEU A N 1
ATOM 696 C CA . LEU A 1 88 ? 5.421 -8.479 -16.704 1.00 95.12 88 LEU A CA 1
ATOM 697 C C . LEU A 1 88 ? 5.556 -7.508 -15.526 1.00 95.12 88 LEU A C 1
ATOM 699 O O . LEU A 1 88 ? 4.693 -7.507 -14.655 1.00 95.12 88 LEU A O 1
ATOM 703 N N . ILE A 1 89 ? 6.575 -6.645 -15.537 1.00 93.38 89 ILE A N 1
ATOM 704 C CA . ILE A 1 89 ? 6.765 -5.600 -14.520 1.00 93.38 89 ILE A CA 1
ATOM 705 C C . ILE A 1 89 ? 5.542 -4.678 -14.465 1.00 93.38 89 ILE A C 1
ATOM 707 O O . ILE A 1 89 ? 4.998 -4.463 -13.387 1.00 93.38 89 ILE A O 1
ATOM 711 N N . LEU A 1 90 ? 5.056 -4.194 -15.613 1.00 94.69 90 LEU A N 1
ATOM 712 C CA . LEU A 1 90 ? 3.873 -3.330 -15.685 1.00 94.69 90 LEU A CA 1
ATOM 713 C C . LEU A 1 90 ? 2.619 -4.012 -15.109 1.00 94.69 90 LEU A C 1
ATOM 715 O O . LEU A 1 90 ? 1.856 -3.387 -14.372 1.00 94.69 90 LEU A O 1
ATOM 719 N N . ALA A 1 91 ? 2.408 -5.293 -15.426 1.00 95.50 91 ALA A N 1
ATOM 720 C CA . ALA A 1 91 ? 1.279 -6.066 -14.915 1.00 95.50 91 ALA A CA 1
ATOM 721 C C . ALA A 1 91 ? 1.379 -6.308 -13.400 1.00 95.50 91 ALA A C 1
ATOM 723 O O . ALA A 1 91 ? 0.384 -6.154 -12.693 1.00 95.50 91 ALA A O 1
ATOM 724 N N . LEU A 1 92 ? 2.571 -6.648 -12.899 1.00 94.19 92 LEU A N 1
ATOM 725 C CA . LEU A 1 92 ? 2.823 -6.828 -11.468 1.00 94.19 92 LEU A CA 1
ATOM 726 C C . LEU A 1 92 ? 2.626 -5.519 -10.706 1.00 94.19 92 LEU A C 1
ATOM 728 O O . LEU A 1 92 ? 1.913 -5.506 -9.711 1.00 94.19 92 LEU A O 1
ATOM 732 N N . PHE A 1 93 ? 3.175 -4.414 -11.207 1.00 94.69 93 PHE A N 1
ATOM 733 C CA . PHE A 1 93 ? 2.979 -3.076 -10.654 1.00 94.69 93 PHE A CA 1
ATOM 734 C C . PHE A 1 93 ? 1.493 -2.711 -10.534 1.00 94.69 93 PHE A C 1
ATOM 736 O O . PHE A 1 93 ? 1.027 -2.340 -9.455 1.00 94.69 93 PHE A O 1
ATOM 743 N N . HIS A 1 94 ? 0.726 -2.888 -11.614 1.00 94.19 94 HIS A N 1
ATOM 744 C CA . HIS A 1 94 ? -0.715 -2.646 -11.589 1.00 94.19 94 HIS A CA 1
ATOM 745 C C . HIS A 1 94 ? -1.440 -3.571 -10.597 1.00 94.19 94 HIS A C 1
ATOM 747 O O . HIS A 1 94 ? -2.317 -3.126 -9.856 1.00 94.19 94 HIS A O 1
ATOM 753 N N . GLY A 1 95 ? -1.051 -4.848 -10.545 1.00 93.81 95 GLY A N 1
ATOM 754 C CA . GLY A 1 95 ? -1.597 -5.821 -9.601 1.00 93.81 95 GLY A CA 1
ATOM 755 C C . GLY A 1 95 ? -1.317 -5.459 -8.142 1.00 93.81 95 GLY A C 1
ATOM 756 O O . GLY A 1 95 ? -2.217 -5.550 -7.309 1.00 93.81 95 GLY A O 1
ATOM 757 N N . VAL A 1 96 ? -0.104 -4.993 -7.836 1.00 94.75 96 VAL A N 1
ATOM 758 C CA . VAL A 1 96 ? 0.279 -4.503 -6.506 1.00 94.75 96 VAL A CA 1
ATOM 759 C C . VAL A 1 96 ? -0.566 -3.288 -6.132 1.00 94.75 96 VAL A C 1
ATOM 761 O O . V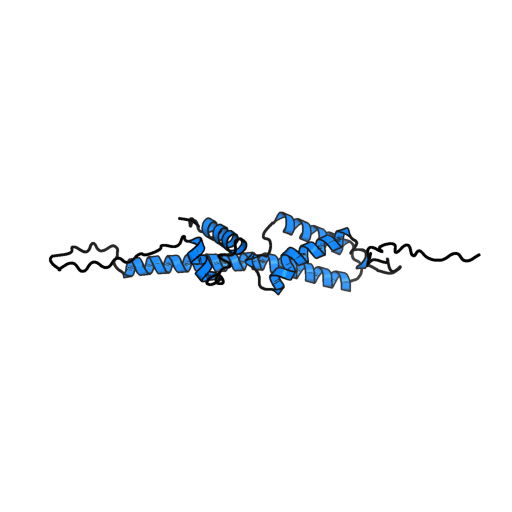AL A 1 96 ? -1.175 -3.293 -5.064 1.00 94.75 96 VAL A O 1
ATOM 764 N N . TYR A 1 97 ? -0.688 -2.300 -7.025 1.00 93.94 97 TYR A N 1
ATOM 765 C CA . TYR A 1 97 ? -1.541 -1.131 -6.797 1.00 93.94 97 TYR A CA 1
ATOM 766 C C . TYR A 1 97 ? -2.989 -1.543 -6.497 1.00 93.94 97 TYR A C 1
ATOM 768 O O . TYR A 1 97 ? -3.534 -1.151 -5.466 1.00 93.94 97 TYR A O 1
ATOM 776 N N . LEU A 1 98 ? -3.587 -2.417 -7.315 1.00 92.06 98 LEU A N 1
ATOM 777 C CA . LEU A 1 98 ? -4.944 -2.932 -7.093 1.00 92.06 98 LEU A CA 1
ATOM 778 C C . LEU A 1 98 ? -5.082 -3.699 -5.767 1.00 92.06 98 LEU A C 1
ATOM 780 O O . LEU A 1 98 ? -6.084 -3.548 -5.063 1.00 92.06 98 LEU A O 1
ATOM 784 N N . SER A 1 99 ? -4.078 -4.498 -5.406 1.00 91.12 99 SER A N 1
ATOM 785 C CA . SER A 1 99 ? -4.052 -5.263 -4.155 1.00 91.12 99 SER A CA 1
ATOM 786 C C . SER A 1 99 ? -4.183 -4.356 -2.926 1.00 91.12 99 SER A C 1
ATOM 788 O O . SER A 1 99 ? -4.896 -4.701 -1.983 1.00 91.12 99 SER A O 1
ATOM 790 N N . THR A 1 100 ? -3.602 -3.150 -2.955 1.00 90.25 100 THR A N 1
ATOM 791 C CA . THR A 1 100 ? -3.744 -2.187 -1.845 1.00 90.25 100 THR A CA 1
ATOM 792 C C . THR A 1 100 ? -5.190 -1.753 -1.609 1.00 90.25 100 THR A C 1
ATOM 794 O O . THR A 1 100 ? -5.620 -1.638 -0.457 1.00 90.25 100 THR A O 1
ATOM 797 N N . PHE A 1 101 ? -5.967 -1.560 -2.680 1.00 87.88 101 PHE A N 1
ATOM 798 C CA . PHE A 1 101 ? -7.388 -1.226 -2.584 1.00 87.88 101 PHE A CA 1
ATOM 799 C C . PHE A 1 101 ? -8.194 -2.413 -2.074 1.00 87.88 101 PHE A C 1
ATOM 801 O O . PHE A 1 101 ? -9.049 -2.248 -1.206 1.00 87.88 101 PHE A O 1
ATOM 808 N N . MET A 1 102 ? -7.901 -3.620 -2.563 1.00 90.50 102 MET A N 1
ATOM 809 C CA . MET A 1 102 ? -8.564 -4.841 -2.095 1.00 90.50 102 MET A CA 1
ATOM 810 C C . MET A 1 102 ? -8.305 -5.091 -0.605 1.00 90.50 102 MET A C 1
ATOM 812 O O . MET A 1 102 ? -9.226 -5.442 0.139 1.00 90.50 102 MET A O 1
ATOM 816 N N . TYR A 1 103 ? -7.078 -4.845 -0.144 1.00 91.25 103 TYR A N 1
ATOM 817 C CA . TYR A 1 103 ? -6.730 -4.908 1.271 1.00 91.25 103 TYR A CA 1
ATOM 818 C C . TYR A 1 103 ? -7.510 -3.868 2.088 1.00 91.25 103 TYR A C 1
ATOM 820 O O . TYR A 1 103 ? -8.140 -4.221 3.086 1.00 91.25 103 TYR A O 1
ATOM 828 N N . GLY A 1 104 ? -7.576 -2.617 1.619 1.00 88.38 104 GLY A N 1
ATOM 829 C CA . GLY A 1 104 ? -8.361 -1.560 2.268 1.00 88.38 104 GLY A CA 1
ATOM 830 C C . GLY A 1 104 ? -9.852 -1.887 2.360 1.00 88.38 104 GLY A C 1
ATOM 831 O O . GLY A 1 104 ? -10.460 -1.728 3.420 1.00 88.38 104 GLY A O 1
ATOM 832 N N . ASN A 1 105 ? -10.430 -2.440 1.292 1.00 88.69 105 ASN A N 1
ATOM 833 C CA . ASN A 1 105 ? -11.814 -2.913 1.276 1.00 88.69 105 ASN A CA 1
ATOM 834 C C . ASN A 1 105 ? -12.040 -4.051 2.277 1.00 88.69 105 ASN A C 1
ATOM 836 O O . ASN A 1 105 ? -13.052 -4.069 2.976 1.00 88.69 105 ASN A O 1
ATOM 840 N N . THR A 1 106 ? -11.087 -4.975 2.397 1.00 90.06 106 THR A N 1
ATOM 841 C CA . THR A 1 106 ? -11.161 -6.075 3.370 1.00 90.06 106 THR A CA 1
ATOM 842 C C . THR A 1 106 ? -11.147 -5.547 4.804 1.00 90.06 106 THR A C 1
ATOM 844 O O . THR A 1 106 ? -11.970 -5.959 5.624 1.00 90.06 106 THR A O 1
ATOM 847 N N . VAL A 1 107 ? -10.271 -4.583 5.104 1.00 88.81 107 VAL A N 1
ATOM 848 C CA . VAL A 1 107 ? -10.228 -3.908 6.412 1.00 88.81 107 VAL A CA 1
ATOM 849 C C . VAL A 1 107 ? -11.545 -3.177 6.689 1.00 88.81 107 VAL A C 1
ATOM 851 O O . VAL A 1 107 ? -12.126 -3.338 7.763 1.00 88.81 107 VAL A O 1
ATOM 854 N N . SER A 1 108 ? -12.061 -2.436 5.707 1.00 89.44 108 SER A N 1
ATOM 855 C CA . SER A 1 108 ? -13.353 -1.744 5.777 1.00 89.44 108 SER A CA 1
ATOM 856 C C . SER A 1 108 ? -14.509 -2.701 6.094 1.00 89.44 108 SER A C 1
ATOM 858 O O . SER A 1 108 ? -15.296 -2.455 7.009 1.00 89.44 108 SER A O 1
ATOM 860 N N . LEU A 1 109 ? -14.593 -3.829 5.388 1.00 90.44 109 LEU A N 1
ATOM 861 C CA . LEU A 1 109 ? -15.602 -4.863 5.633 1.00 90.44 109 LEU A CA 1
ATOM 862 C C . LEU A 1 109 ? -15.466 -5.473 7.033 1.00 90.44 109 LEU A C 1
ATOM 864 O O . LEU A 1 109 ? -16.469 -5.709 7.707 1.00 90.44 109 LEU A O 1
ATOM 868 N N . GLY A 1 110 ? -14.235 -5.696 7.499 1.00 89.94 110 GLY A N 1
ATOM 869 C CA . GLY A 1 110 ? -13.967 -6.141 8.866 1.00 89.94 110 GLY A CA 1
ATOM 870 C C . GLY A 1 110 ? -14.514 -5.165 9.914 1.00 89.94 110 GLY A C 1
ATOM 871 O O . GLY A 1 110 ? -15.156 -5.589 10.879 1.00 89.94 110 GLY A O 1
ATOM 872 N N . ILE A 1 111 ? -14.332 -3.859 9.694 1.00 87.00 111 ILE A N 1
ATOM 873 C CA . ILE A 1 111 ? -14.865 -2.795 10.559 1.00 87.00 111 ILE A CA 1
ATOM 874 C C . ILE A 1 111 ? -16.399 -2.811 10.564 1.00 87.00 111 ILE A C 1
ATOM 876 O O . ILE A 1 111 ? -17.006 -2.828 11.637 1.00 87.00 111 ILE A O 1
ATOM 880 N N . GLN A 1 112 ? -17.032 -2.861 9.390 1.00 86.69 112 GLN A N 1
ATOM 881 C CA . GLN A 1 112 ? -18.495 -2.900 9.271 1.00 86.69 112 GLN A CA 1
ATOM 882 C C . GLN A 1 112 ? -19.088 -4.129 9.973 1.00 86.69 112 GLN A C 1
ATOM 884 O O . GLN A 1 112 ? -20.022 -3.997 10.763 1.00 86.69 112 GLN A O 1
ATOM 889 N N . ASN A 1 113 ? -18.499 -5.310 9.767 1.00 88.25 113 ASN A N 1
ATOM 890 C CA . ASN A 1 113 ? -18.912 -6.536 10.450 1.00 88.25 113 ASN A CA 1
ATOM 891 C C . ASN A 1 113 ? -18.769 -6.434 11.972 1.00 88.25 113 ASN A C 1
ATOM 893 O O . ASN A 1 113 ? -19.648 -6.889 12.705 1.00 88.25 113 ASN A O 1
ATOM 897 N N . SER A 1 114 ? -17.686 -5.829 12.464 1.00 86.88 114 SER A N 1
ATOM 898 C CA . SER A 1 114 ? -17.500 -5.596 13.900 1.00 86.88 114 SER A CA 1
ATOM 899 C C . SER A 1 114 ? -18.609 -4.705 14.472 1.00 86.88 114 SER A C 1
ATOM 901 O O . SER A 1 114 ? -19.238 -5.060 15.469 1.00 86.88 114 SER A O 1
ATOM 903 N N . ASN A 1 115 ? -18.932 -3.603 13.790 1.00 84.81 115 ASN A N 1
ATOM 904 C CA . ASN A 1 115 ? -20.008 -2.700 14.203 1.00 84.81 115 ASN A CA 1
ATOM 905 C C . ASN A 1 115 ? -21.381 -3.383 14.197 1.00 84.81 115 ASN A C 1
ATOM 907 O O . ASN A 1 115 ? -22.143 -3.229 15.150 1.00 84.81 115 ASN A O 1
ATOM 911 N N . LEU A 1 116 ? -21.679 -4.188 13.173 1.00 86.44 116 LEU A N 1
ATOM 912 C CA . LEU A 1 116 ? -22.916 -4.970 13.110 1.00 86.44 116 LEU A CA 1
ATOM 913 C C . LEU A 1 116 ? -23.020 -5.962 14.275 1.00 86.44 116 LEU A C 1
ATOM 915 O O . LEU A 1 116 ? -24.082 -6.098 14.880 1.00 86.44 116 LEU A O 1
ATOM 919 N N . ARG A 1 117 ? -21.916 -6.625 14.642 1.00 86.25 117 ARG A N 1
ATOM 920 C CA . ARG A 1 117 ? -21.884 -7.531 15.802 1.00 86.25 117 ARG A CA 1
ATOM 921 C C . ARG A 1 117 ? -22.140 -6.796 17.115 1.00 86.25 117 ARG A C 1
ATOM 923 O O . ARG A 1 117 ? -22.844 -7.339 17.960 1.00 86.25 117 ARG A O 1
ATOM 930 N N . ILE A 1 118 ? -21.608 -5.584 17.277 1.00 85.00 118 ILE A N 1
ATOM 931 C CA . ILE A 1 118 ? -21.876 -4.744 18.454 1.00 85.00 118 ILE A CA 1
ATOM 932 C C . ILE A 1 118 ? -23.363 -4.376 18.513 1.00 85.00 118 ILE A C 1
ATOM 934 O O . ILE A 1 118 ? -23.995 -4.584 19.544 1.00 85.00 118 ILE A O 1
ATOM 938 N N . GLN A 1 119 ? -23.946 -3.918 17.402 1.00 83.94 119 GLN A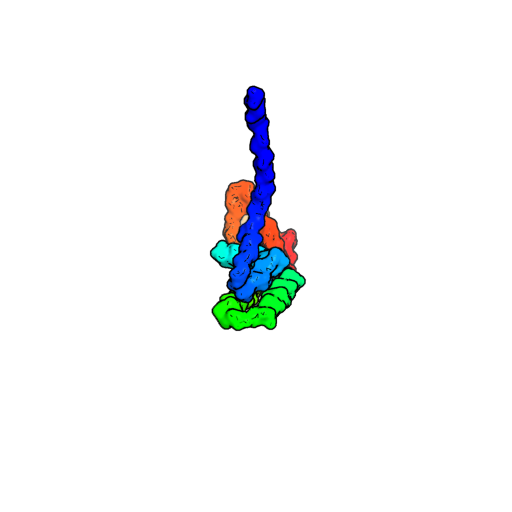 N 1
ATOM 939 C CA . GLN A 1 119 ? -25.377 -3.596 17.337 1.00 83.94 119 GLN A CA 1
ATOM 940 C C . GLN A 1 119 ? -26.253 -4.812 17.661 1.00 83.94 119 GLN A C 1
ATOM 942 O O . GLN A 1 119 ? -27.203 -4.704 18.434 1.00 83.94 119 GLN A O 1
ATOM 947 N N . LEU A 1 120 ? -25.912 -5.985 17.120 1.00 83.44 120 LEU A N 1
ATOM 948 C CA . LEU A 1 120 ? -26.618 -7.231 17.408 1.00 83.44 120 LEU A CA 1
ATOM 949 C C . LEU A 1 120 ? -26.518 -7.607 18.893 1.00 83.44 120 LEU A C 1
ATOM 951 O O . LEU A 1 120 ? -27.519 -7.986 19.497 1.00 83.44 120 LEU A O 1
ATOM 955 N N . GLN A 1 121 ? -25.336 -7.472 19.500 1.00 84.81 121 GLN A N 1
ATOM 956 C CA . GLN A 1 121 ? -25.160 -7.698 20.935 1.00 84.81 121 GLN A CA 1
ATOM 957 C C . GLN A 1 121 ? -25.965 -6.710 21.778 1.00 84.81 121 GLN A C 1
ATOM 959 O O . GLN A 1 121 ? -26.563 -7.128 22.762 1.00 84.81 121 GLN A O 1
ATOM 964 N N . ASP A 1 122 ? -26.027 -5.435 21.400 1.00 81.75 122 ASP A N 1
ATOM 965 C CA . ASP A 1 122 ? -26.814 -4.431 22.122 1.00 81.75 122 ASP A CA 1
ATOM 966 C C . ASP A 1 122 ? -28.322 -4.724 22.061 1.00 81.75 122 ASP A C 1
ATOM 968 O O . ASP A 1 122 ? -29.019 -4.566 23.069 1.00 81.75 122 ASP A O 1
ATOM 972 N N . VAL A 1 123 ? -28.812 -5.212 20.914 1.00 79.56 123 VAL A N 1
ATOM 973 C CA . VAL A 1 123 ? -30.197 -5.684 20.752 1.00 79.56 123 VAL A CA 1
ATOM 974 C C . VAL A 1 123 ? -30.459 -6.915 21.623 1.00 79.56 123 VAL A C 1
ATOM 976 O O . VAL A 1 123 ? -31.425 -6.926 22.383 1.00 79.56 123 VAL A O 1
ATOM 979 N N . LEU A 1 124 ? -29.592 -7.932 21.560 1.00 80.25 124 LEU A N 1
ATOM 980 C CA . LEU A 1 124 ? -29.741 -9.170 22.339 1.00 80.25 124 LEU A CA 1
ATOM 981 C C . LEU A 1 124 ? -29.611 -8.942 23.849 1.00 80.25 124 LEU A C 1
ATOM 983 O O . LEU A 1 124 ? -30.292 -9.595 24.635 1.00 80.25 124 LEU A O 1
ATOM 987 N N . ALA A 1 125 ? -28.757 -8.005 24.262 1.00 79.50 125 ALA A N 1
ATOM 988 C CA . ALA A 1 125 ? -28.552 -7.646 25.659 1.00 79.50 125 ALA A CA 1
ATOM 989 C C . ALA A 1 125 ? -29.710 -6.823 26.245 1.00 79.50 125 ALA A C 1
ATOM 991 O O . ALA A 1 125 ? -29.610 -6.397 27.395 1.00 79.50 125 ALA A O 1
ATOM 992 N N . ASN A 1 126 ? -30.792 -6.582 25.488 1.00 64.12 126 ASN A N 1
ATOM 993 C CA . ASN A 1 126 ? -31.957 -5.832 25.950 1.00 64.12 126 ASN A CA 1
ATOM 994 C C . ASN A 1 126 ? -31.578 -4.472 26.565 1.00 64.12 126 ASN A C 1
ATOM 996 O O . ASN A 1 126 ? -32.268 -3.979 27.452 1.00 64.12 126 ASN A O 1
ATOM 1000 N N . LYS A 1 127 ? -30.513 -3.814 26.078 1.00 57.44 127 LYS A N 1
ATOM 1001 C CA . LYS A 1 127 ? -30.116 -2.481 26.576 1.00 57.44 127 LYS A CA 1
ATOM 1002 C C . LYS A 1 127 ? -31.199 -1.411 26.368 1.00 57.44 127 LYS A C 1
ATOM 1004 O O . LYS A 1 127 ? -31.136 -0.353 26.982 1.00 57.44 127 LYS A O 1
ATOM 1009 N N . ASN A 1 128 ? -32.202 -1.704 25.537 1.00 54.97 128 ASN A N 1
ATOM 1010 C CA . ASN A 1 128 ? -33.390 -0.877 25.320 1.00 54.97 128 ASN A CA 1
ATOM 1011 C C . ASN A 1 128 ? -34.577 -1.226 26.238 1.00 54.97 128 ASN A C 1
ATOM 1013 O O . ASN A 1 128 ? -35.638 -0.615 26.117 1.00 54.97 128 ASN A O 1
ATOM 1017 N N . VAL A 1 129 ? -34.431 -2.184 27.155 1.00 55.53 129 VAL A N 1
ATOM 1018 C CA . VAL A 1 129 ? -35.440 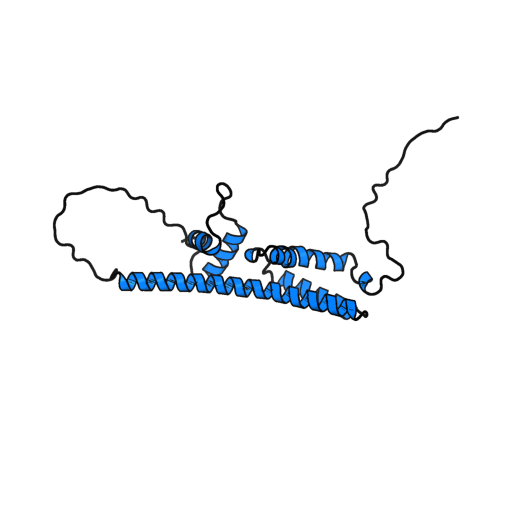-2.489 28.172 1.00 55.53 129 VAL A CA 1
ATOM 1019 C C . VAL A 1 129 ? -35.072 -1.704 29.425 1.00 55.53 129 VAL A C 1
ATOM 1021 O O . VAL A 1 129 ? -34.025 -1.910 30.033 1.00 55.53 129 VAL A O 1
ATOM 1024 N N . LYS A 1 130 ? -35.916 -0.736 29.787 1.00 52.94 130 LYS A N 1
ATOM 1025 C CA . LYS A 1 130 ? -35.725 0.073 30.990 1.00 52.94 130 LYS A CA 1
ATOM 1026 C C . LYS A 1 130 ? -35.872 -0.837 32.211 1.00 52.94 130 LYS A C 1
ATOM 1028 O O . LYS A 1 130 ? -36.992 -1.191 32.570 1.00 52.94 130 LYS A O 1
ATOM 1033 N N . ASN A 1 131 ? -34.761 -1.200 32.847 1.00 52.12 131 ASN A N 1
ATOM 1034 C CA . ASN A 1 131 ? -34.800 -1.850 34.154 1.00 52.12 131 ASN A CA 1
ATOM 1035 C C . ASN A 1 131 ? -35.445 -0.877 35.150 1.00 52.12 131 ASN A C 1
ATOM 1037 O O . ASN A 1 131 ? -34.938 0.221 35.388 1.00 52.12 131 ASN A O 1
ATOM 1041 N N . ILE A 1 132 ? -36.602 -1.256 35.686 1.00 50.16 132 ILE A N 1
ATOM 1042 C CA . ILE A 1 132 ? -37.233 -0.573 36.813 1.00 50.16 132 ILE A CA 1
ATOM 1043 C C . ILE A 1 132 ? -36.661 -1.257 38.055 1.00 50.16 132 ILE A C 1
ATOM 1045 O O . ILE A 1 132 ? -37.196 -2.267 38.498 1.00 50.16 132 ILE A O 1
ATOM 1049 N N . ASP A 1 133 ? -35.526 -0.772 38.561 1.00 47.84 133 ASP A N 1
ATOM 1050 C CA . ASP A 1 133 ? -34.915 -1.362 39.755 1.00 47.84 133 ASP A CA 1
ATOM 1051 C C . ASP A 1 133 ? -35.769 -1.070 40.996 1.00 47.84 133 ASP A C 1
ATOM 1053 O O . ASP A 1 133 ? -35.924 0.072 41.439 1.00 47.84 133 ASP A O 1
ATOM 1057 N N . THR A 1 134 ? -36.314 -2.139 41.571 1.00 46.88 134 THR A N 1
ATOM 1058 C CA . THR A 1 134 ? -36.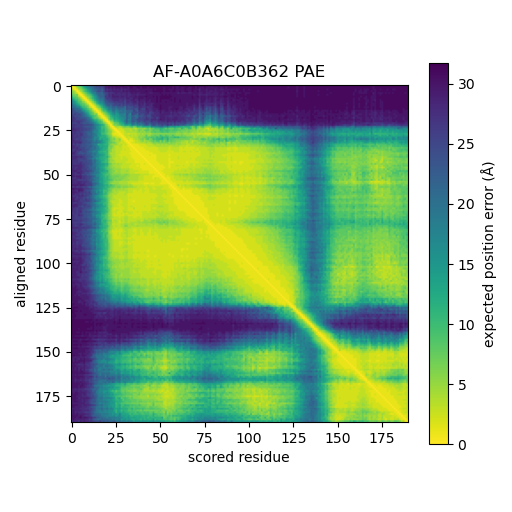893 -2.184 42.913 1.00 46.88 134 THR A CA 1
ATOM 1059 C C . THR A 1 134 ? -35.819 -2.543 43.946 1.00 46.88 134 THR A C 1
ATOM 1061 O O . THR A 1 134 ? -35.312 -3.655 43.937 1.00 46.88 134 THR A O 1
ATOM 1064 N N . VAL A 1 135 ? -35.564 -1.597 44.858 1.00 50.19 135 VAL A N 1
ATOM 1065 C CA . VAL A 1 135 ? -35.190 -1.736 46.287 1.00 50.19 135 VAL A CA 1
ATOM 1066 C C . VAL A 1 135 ? -33.977 -2.609 46.680 1.00 50.19 135 VAL A C 1
ATOM 1068 O O . VAL A 1 135 ? -34.037 -3.830 46.674 1.00 50.19 135 VAL A O 1
ATOM 1071 N N . GLY A 1 136 ? -32.981 -1.940 47.285 1.00 59.16 136 GLY A N 1
ATOM 1072 C CA . GLY A 1 136 ? -32.337 -2.377 48.537 1.00 59.16 136 GLY A CA 1
ATOM 1073 C C . GLY A 1 136 ? -31.074 -3.239 48.431 1.00 59.16 136 GLY A C 1
ATOM 1074 O O . GLY A 1 136 ? -31.156 -4.457 48.341 1.00 59.16 136 GLY A O 1
ATOM 1075 N N . GLY A 1 137 ? -29.894 -2.627 48.584 1.00 52.31 137 GLY A N 1
ATOM 1076 C CA . GLY A 1 137 ? -28.636 -3.360 48.759 1.00 52.31 137 GLY A CA 1
ATOM 1077 C C . GLY A 1 137 ? -27.491 -2.462 49.226 1.00 52.31 137 GLY A C 1
ATOM 1078 O O . GLY A 1 137 ? -27.276 -1.383 48.681 1.00 52.31 137 GLY A O 1
ATOM 1079 N N . THR A 1 138 ? -26.790 -2.893 50.273 1.00 59.06 138 THR A N 1
ATOM 1080 C CA . THR A 1 138 ? -25.666 -2.216 50.934 1.00 59.06 138 THR A CA 1
ATOM 1081 C C . THR A 1 138 ? -24.468 -2.020 49.995 1.00 59.06 138 THR A C 1
ATOM 1083 O O . THR A 1 138 ? -24.094 -2.908 49.234 1.00 59.06 138 THR A O 1
ATOM 1086 N N . GLY A 1 139 ? -23.873 -0.823 50.034 1.00 50.69 139 GLY A N 1
ATOM 1087 C CA . GLY A 1 139 ? -22.893 -0.366 49.048 1.00 50.69 139 GLY A CA 1
ATOM 1088 C C . GLY A 1 139 ? -21.489 -0.942 49.240 1.00 50.69 139 GLY A C 1
ATOM 1089 O O . GLY A 1 139 ? -20.821 -0.649 50.229 1.00 50.69 139 GLY A O 1
ATOM 1090 N N . GLN A 1 140 ? -21.011 -1.689 48.246 1.00 56.31 140 GLN A N 1
ATOM 1091 C CA . GLN A 1 140 ? -19.598 -2.016 48.064 1.00 56.31 140 GLN A CA 1
ATOM 1092 C C . GLN A 1 140 ? -19.047 -1.123 46.941 1.00 56.31 140 GLN A C 1
ATOM 1094 O O . GLN A 1 140 ? -19.452 -1.241 45.785 1.00 56.31 140 GLN A O 1
ATOM 1099 N N . MET A 1 141 ? -18.163 -0.178 47.278 1.00 51.31 141 MET A N 1
ATOM 1100 C CA . MET A 1 141 ? -17.593 0.760 46.304 1.00 51.31 141 MET A CA 1
ATOM 1101 C C . MET A 1 141 ? -16.384 0.126 45.608 1.00 51.31 141 MET A C 1
ATOM 1103 O O . MET A 1 141 ? -15.305 0.034 46.187 1.00 51.31 141 MET A O 1
ATOM 1107 N N . SER A 1 142 ? -16.559 -0.295 44.355 1.00 54.53 142 SER A N 1
ATOM 1108 C CA . SER A 1 142 ? -15.464 -0.676 43.457 1.00 54.53 142 SER A CA 1
ATOM 1109 C C . SER A 1 142 ? -15.229 0.448 42.449 1.00 54.53 142 SER A C 1
ATOM 1111 O O . SER A 1 142 ? -16.122 0.785 41.671 1.00 54.53 142 SER A O 1
ATOM 1113 N N . ILE A 1 143 ? -14.037 1.050 42.457 1.00 50.31 143 ILE A N 1
ATOM 1114 C CA . ILE A 1 143 ? -13.633 2.027 41.439 1.00 50.31 143 ILE A CA 1
ATOM 1115 C C . ILE A 1 143 ? -12.969 1.256 40.299 1.00 50.31 143 ILE A C 1
ATOM 1117 O O . ILE A 1 143 ? -11.803 0.877 40.384 1.00 50.31 143 ILE A O 1
ATOM 1121 N N . THR A 1 144 ? -13.709 1.041 39.213 1.00 60.81 144 THR A N 1
ATOM 1122 C CA . THR A 1 144 ? -13.161 0.495 37.964 1.00 60.81 144 THR A CA 1
ATOM 1123 C C . THR A 1 144 ? -12.919 1.644 36.989 1.00 60.81 144 THR A C 1
ATOM 1125 O O . THR A 1 144 ? -13.853 2.357 36.620 1.00 60.81 144 THR A O 1
ATOM 1128 N N . LYS A 1 145 ? -11.666 1.858 36.571 1.00 47.53 145 LYS A N 1
ATOM 1129 C CA . LYS A 1 145 ? -11.320 2.878 35.572 1.00 47.53 145 LYS A CA 1
ATOM 1130 C C . LYS A 1 145 ? -11.315 2.248 34.182 1.00 47.53 145 LYS A C 1
ATOM 1132 O O . LYS A 1 145 ? -10.337 1.626 33.780 1.00 47.53 145 LYS A O 1
ATOM 1137 N N . ASN A 1 146 ? -12.408 2.431 33.449 1.00 62.06 146 ASN A N 1
ATOM 1138 C CA . ASN A 1 146 ? -12.505 1.988 32.062 1.00 62.06 146 ASN A CA 1
ATOM 1139 C C . ASN A 1 146 ? -11.898 3.046 31.139 1.00 62.06 146 ASN A C 1
ATOM 1141 O O . ASN A 1 146 ? -12.371 4.181 31.085 1.00 62.06 146 ASN A O 1
ATOM 1145 N N . PHE A 1 147 ? -10.861 2.674 30.392 1.00 65.38 147 PHE A N 1
ATOM 1146 C CA . PHE A 1 147 ? -10.332 3.502 29.315 1.00 65.38 147 PHE A CA 1
ATOM 1147 C C . PHE A 1 147 ? -11.042 3.130 28.019 1.00 65.38 147 PHE A C 1
ATOM 1149 O O . PHE A 1 147 ? -10.926 2.004 27.539 1.00 65.38 147 PHE A O 1
ATOM 1156 N N . LYS A 1 148 ? -11.784 4.079 27.444 1.00 71.81 148 LYS A N 1
ATOM 1157 C CA . LYS A 1 148 ? -12.318 3.932 26.092 1.00 71.81 148 LYS A CA 1
ATOM 1158 C C . LYS A 1 148 ? -11.269 4.446 25.112 1.00 71.81 148 LYS A C 1
ATOM 1160 O O . LYS A 1 148 ? -10.991 5.641 25.074 1.00 71.81 148 LYS A O 1
ATOM 1165 N N . LEU A 1 149 ? -10.667 3.534 24.355 1.00 78.25 149 LEU A N 1
ATOM 1166 C CA . LEU A 1 149 ? -9.766 3.888 23.262 1.00 78.25 149 LEU A CA 1
ATOM 1167 C C . LEU A 1 149 ? -10.563 4.530 22.122 1.00 78.25 149 LEU A C 1
ATOM 1169 O O . LEU A 1 149 ? -11.699 4.130 21.855 1.00 78.25 149 LEU A O 1
ATOM 1173 N N . ALA A 1 150 ? -9.960 5.507 21.441 1.00 83.56 150 ALA A N 1
ATOM 1174 C CA . ALA A 1 150 ? -10.550 6.054 20.225 1.00 83.56 150 ALA A CA 1
ATOM 1175 C C . ALA A 1 150 ? -10.647 4.962 19.138 1.00 83.56 150 ALA A C 1
ATOM 1177 O O . ALA A 1 150 ? -9.806 4.050 19.125 1.00 83.56 150 ALA A O 1
ATOM 1178 N N . PRO A 1 151 ? -11.628 5.048 18.220 1.00 81.56 151 PRO A N 1
ATOM 1179 C CA . PRO A 1 151 ? -11.867 4.014 17.213 1.00 81.56 151 PRO A CA 1
ATOM 1180 C C . PRO A 1 151 ? -10.617 3.616 16.421 1.00 81.56 151 PRO A C 1
ATOM 1182 O O . PRO A 1 151 ? -10.365 2.423 16.250 1.00 81.56 151 PRO A O 1
ATOM 1185 N N . VAL A 1 152 ? -9.778 4.579 16.021 1.00 87.44 152 VAL A N 1
ATOM 1186 C CA . VAL A 1 152 ? -8.552 4.307 15.252 1.00 87.44 152 VAL A CA 1
ATOM 1187 C C . VAL A 1 152 ? -7.576 3.381 15.979 1.00 87.44 152 VAL A C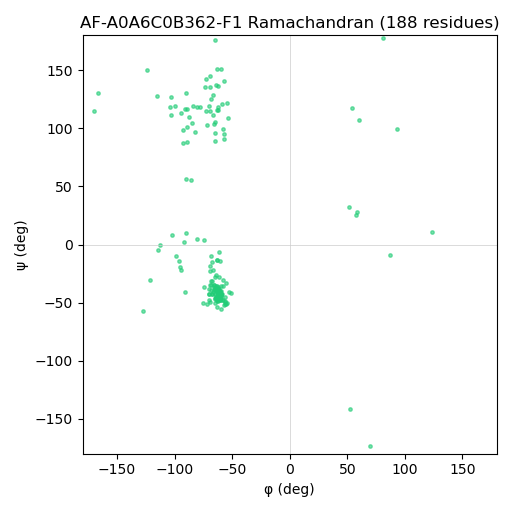 1
ATOM 1189 O O . VAL A 1 152 ? -7.03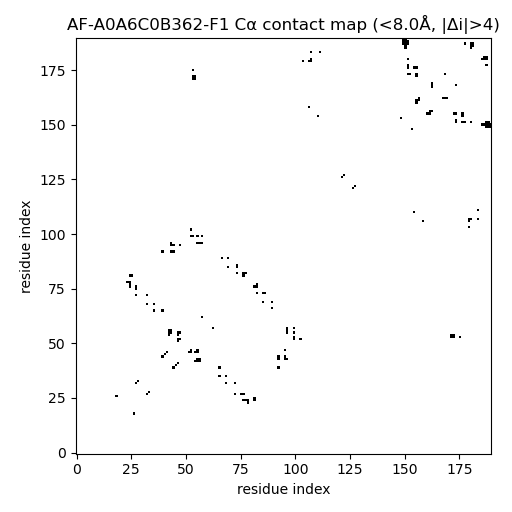4 2.468 15.365 1.00 87.44 152 VAL A O 1
ATOM 1192 N N . TYR A 1 153 ? -7.401 3.542 17.293 1.00 87.31 153 TYR A N 1
ATOM 1193 C CA . TYR A 1 153 ? -6.490 2.706 18.080 1.00 87.31 153 TYR A CA 1
ATOM 1194 C C . TYR A 1 153 ? -7.068 1.314 18.320 1.00 87.31 153 TYR A C 1
ATOM 1196 O O . TYR A 1 153 ? -6.339 0.325 18.284 1.00 87.31 153 TYR A O 1
ATOM 1204 N N . ASN A 1 154 ? -8.383 1.221 18.526 1.00 84.75 154 ASN A N 1
ATOM 1205 C CA . ASN A 1 154 ? -9.053 -0.066 18.686 1.00 84.75 154 ASN A CA 1
ATOM 1206 C C . ASN A 1 154 ? -8.966 -0.903 17.395 1.00 84.75 154 ASN A C 1
ATOM 1208 O O . ASN A 1 154 ? -8.591 -2.079 17.413 1.00 84.75 154 ASN A O 1
ATOM 1212 N N . HIS A 1 155 ? -9.235 -0.271 16.250 1.00 84.88 155 HIS A N 1
ATOM 1213 C CA . HIS A 1 155 ? -9.108 -0.924 14.950 1.00 84.88 155 HIS A CA 1
ATOM 1214 C C . HIS A 1 155 ? -7.653 -1.219 14.587 1.00 84.88 155 HIS A C 1
ATOM 1216 O O . HIS A 1 155 ? -7.391 -2.286 14.041 1.00 84.88 155 HIS A O 1
ATOM 1222 N N . TYR A 1 156 ? -6.700 -0.366 14.970 1.00 88.31 156 TYR A N 1
ATOM 1223 C CA . TYR A 1 156 ? -5.275 -0.671 14.831 1.00 88.31 156 TYR A CA 1
ATOM 1224 C C . TYR A 1 156 ? -4.916 -1.975 15.532 1.00 88.31 156 TYR A C 1
ATOM 1226 O O . TYR A 1 156 ? -4.329 -2.852 14.907 1.00 88.31 156 TYR A O 1
ATOM 1234 N N . ILE A 1 157 ? -5.303 -2.135 16.800 1.00 83.69 157 ILE A N 1
ATOM 1235 C CA . ILE A 1 157 ? -4.992 -3.352 17.563 1.00 83.69 157 ILE A CA 1
ATOM 1236 C C . ILE A 1 157 ? -5.646 -4.577 16.918 1.00 83.69 157 ILE A C 1
ATOM 1238 O O . ILE A 1 157 ? -5.040 -5.641 16.856 1.00 83.69 157 ILE A O 1
ATOM 1242 N N . THR A 1 158 ? -6.864 -4.420 16.401 1.00 83.69 158 THR A N 1
ATOM 1243 C CA . THR A 1 158 ? -7.599 -5.513 15.750 1.00 83.69 158 THR A CA 1
ATOM 1244 C C . THR A 1 158 ? -6.954 -5.946 14.430 1.00 83.69 158 THR A C 1
ATOM 1246 O O . THR A 1 158 ? -6.926 -7.135 14.128 1.00 83.69 158 THR A O 1
ATOM 1249 N N . VAL A 1 159 ? -6.452 -4.996 13.637 1.00 83.31 159 VAL A N 1
ATOM 1250 C CA . VAL A 1 159 ? -5.938 -5.251 12.280 1.00 83.31 159 VAL A CA 1
ATOM 1251 C C . VAL A 1 159 ? -4.442 -5.573 12.283 1.00 83.31 159 VAL A C 1
ATOM 1253 O O . VAL A 1 159 ? -4.005 -6.463 11.560 1.00 83.31 159 VAL A O 1
ATOM 1256 N N . PHE A 1 160 ? -3.654 -4.864 13.091 1.00 86.31 160 PHE A N 1
ATOM 1257 C CA . PHE A 1 160 ? -2.188 -4.934 13.096 1.00 86.31 160 PHE A CA 1
ATOM 1258 C C . PHE A 1 160 ? -1.597 -5.512 14.385 1.00 86.31 160 PHE A C 1
ATOM 1260 O O . PHE A 1 160 ? -0.383 -5.691 14.464 1.00 86.31 160 PHE A O 1
ATOM 1267 N N . GLY A 1 161 ? -2.427 -5.796 15.388 1.00 85.38 161 GLY A N 1
ATOM 1268 C CA . GLY A 1 161 ? -1.972 -6.216 16.707 1.00 85.38 161 GLY A CA 1
ATOM 1269 C C . GLY A 1 161 ? -1.534 -5.051 17.597 1.00 85.38 161 GLY A C 1
ATOM 1270 O O . GLY A 1 161 ? -1.560 -3.875 17.223 1.00 85.38 161 GLY A O 1
ATOM 1271 N N . MET A 1 162 ? -1.147 -5.390 18.827 1.00 83.94 162 MET A N 1
ATOM 1272 C CA . MET A 1 162 ? -0.614 -4.417 19.778 1.00 83.94 162 MET A CA 1
ATOM 1273 C C . MET A 1 162 ? 0.767 -3.932 19.305 1.00 83.94 162 MET A C 1
ATOM 1275 O O . MET A 1 162 ? 1.580 -4.762 18.893 1.00 83.94 162 MET A O 1
ATOM 1279 N N . PRO A 1 163 ? 1.056 -2.618 19.352 1.00 86.19 163 PRO A N 1
ATOM 1280 C CA . PRO A 1 163 ? 2.387 -2.124 19.028 1.00 86.19 163 PRO A CA 1
ATOM 1281 C C . PRO A 1 163 ? 3.451 -2.712 19.960 1.00 86.19 163 PRO A C 1
ATOM 1283 O O . PRO A 1 163 ? 3.178 -3.009 21.123 1.00 86.19 163 PRO A O 1
ATOM 1286 N N . GLU A 1 164 ? 4.680 -2.835 19.457 1.00 85.38 164 GLU A N 1
ATOM 1287 C CA . GLU A 1 164 ? 5.815 -3.255 20.276 1.00 85.38 164 GLU A CA 1
ATOM 1288 C C . GLU A 1 164 ? 6.005 -2.316 21.473 1.00 85.38 164 GLU A C 1
ATOM 1290 O O . GLU A 1 164 ? 5.888 -1.087 21.366 1.00 85.38 164 GLU A O 1
ATOM 1295 N N . ASN A 1 165 ? 6.341 -2.909 22.620 1.00 79.81 165 ASN A N 1
ATOM 1296 C CA . ASN A 1 165 ? 6.594 -2.170 23.848 1.00 79.81 165 ASN A CA 1
ATOM 1297 C C . ASN A 1 165 ? 7.661 -1.091 23.610 1.00 79.81 165 ASN A C 1
ATOM 1299 O O . ASN A 1 165 ? 8.782 -1.383 23.202 1.00 79.81 165 ASN A O 1
ATOM 1303 N N . GLY A 1 166 ? 7.298 0.166 23.872 1.00 79.06 166 GLY A N 1
ATOM 1304 C CA . GLY A 1 166 ? 8.189 1.320 23.735 1.00 79.06 166 GLY A CA 1
ATOM 1305 C C . GLY A 1 166 ? 8.246 1.968 22.346 1.00 79.06 166 GLY A C 1
ATOM 1306 O O . GLY A 1 166 ? 8.793 3.063 22.249 1.00 79.06 166 GLY A O 1
ATOM 1307 N N . LYS A 1 167 ? 7.659 1.373 21.294 1.00 80.88 167 LYS A N 1
ATOM 1308 C CA . LYS A 1 167 ? 7.625 1.978 19.943 1.00 80.88 167 LYS A CA 1
ATOM 1309 C C . LYS A 1 167 ? 6.355 2.780 19.648 1.00 80.88 167 LYS A C 1
ATOM 1311 O O . LYS A 1 167 ? 6.378 3.668 18.804 1.00 80.88 167 LYS A O 1
ATOM 1316 N N . GLY A 1 168 ? 5.269 2.511 20.375 1.00 84.19 168 GLY A N 1
ATOM 1317 C CA . GLY A 1 168 ? 3.981 3.170 20.148 1.00 84.19 168 GLY A CA 1
ATOM 1318 C C . GLY A 1 168 ? 3.322 2.750 18.830 1.00 84.19 168 GLY A C 1
ATOM 1319 O O . GLY A 1 168 ? 3.768 1.825 18.155 1.00 84.19 168 GLY A O 1
ATOM 1320 N N . PHE A 1 169 ? 2.211 3.398 18.487 1.00 86.81 169 PHE A N 1
ATOM 1321 C CA . PHE A 1 169 ? 1.468 3.105 17.262 1.00 86.81 169 PHE A CA 1
ATOM 1322 C C . PHE A 1 169 ? 2.202 3.635 16.028 1.00 86.81 169 PHE A C 1
ATOM 1324 O O . PHE A 1 169 ? 2.642 4.784 16.019 1.00 86.81 169 PHE A O 1
ATOM 1331 N N . ASP A 1 170 ? 2.280 2.822 14.975 1.00 90.06 170 ASP A N 1
ATOM 1332 C CA . ASP A 1 170 ? 2.907 3.238 13.724 1.00 90.06 170 ASP A CA 1
ATOM 1333 C C . ASP A 1 170 ? 2.056 4.321 13.024 1.00 90.06 170 ASP A C 1
ATOM 1335 O O . ASP A 1 170 ? 0.866 4.094 12.765 1.00 90.06 170 ASP A O 1
ATOM 1339 N N . PRO A 1 171 ? 2.634 5.494 12.701 1.00 88.75 171 PRO A N 1
ATOM 1340 C CA . PRO A 1 171 ? 1.890 6.620 12.145 1.00 88.75 171 PRO A CA 1
ATOM 1341 C C . PRO A 1 171 ? 1.362 6.360 10.728 1.00 88.75 171 PRO A C 1
ATOM 1343 O O . PRO A 1 171 ? 0.293 6.867 10.384 1.00 88.75 171 PRO A O 1
ATOM 1346 N N . VAL A 1 172 ? 2.057 5.557 9.916 1.00 88.00 172 VAL A N 1
ATOM 1347 C CA . VAL A 1 172 ? 1.621 5.209 8.555 1.00 88.00 172 VAL A CA 1
ATOM 1348 C C . VAL A 1 172 ? 0.391 4.317 8.633 1.00 88.00 172 VAL A C 1
ATOM 1350 O O . VAL A 1 172 ? -0.644 4.624 8.041 1.00 88.00 172 VAL A O 1
ATOM 1353 N N . LYS A 1 173 ? 0.455 3.264 9.453 1.00 88.12 173 LYS A N 1
ATOM 1354 C CA . LYS A 1 173 ? -0.681 2.360 9.692 1.00 88.12 173 LYS A CA 1
ATOM 1355 C C . LYS A 1 173 ? -1.873 3.079 10.332 1.00 88.12 173 LYS A C 1
ATOM 1357 O O . LYS A 1 173 ? -3.020 2.779 9.996 1.00 88.12 173 LYS A O 1
ATOM 1362 N N . LEU A 1 174 ? -1.622 4.037 11.228 1.00 89.00 174 LEU A N 1
ATOM 1363 C CA . LEU A 1 174 ? -2.669 4.884 11.806 1.00 89.00 174 LEU A CA 1
ATOM 1364 C C . LEU A 1 174 ? -3.329 5.781 10.760 1.00 89.00 174 LEU A C 1
ATOM 1366 O O . LEU A 1 174 ? -4.554 5.844 10.723 1.00 89.00 174 LEU A O 1
ATOM 1370 N N . SER A 1 175 ? -2.542 6.459 9.922 1.00 88.06 175 SER A N 1
ATOM 1371 C CA . SER A 1 175 ? -3.059 7.311 8.844 1.00 88.06 175 SER A CA 1
ATOM 1372 C C . SER A 1 175 ? -3.896 6.498 7.855 1.00 88.06 175 SER A C 1
ATOM 1374 O O . SER A 1 175 ? -5.026 6.865 7.527 1.00 88.06 175 SER A O 1
ATOM 1376 N N . TYR A 1 176 ? -3.390 5.324 7.474 1.00 87.31 176 TYR A N 1
ATOM 1377 C CA . TYR A 1 176 ? -4.090 4.367 6.627 1.00 87.31 176 TYR A CA 1
ATOM 1378 C C . TYR A 1 176 ? -5.463 3.982 7.202 1.00 87.31 176 TYR A C 1
ATOM 1380 O O . TYR A 1 176 ? -6.488 4.105 6.529 1.00 87.31 176 TYR A O 1
ATOM 1388 N N . LEU A 1 177 ? -5.511 3.587 8.478 1.00 87.19 177 LEU A N 1
ATOM 1389 C CA . LEU A 1 177 ? -6.765 3.261 9.161 1.00 87.19 177 LEU A CA 1
ATOM 1390 C C . LEU A 1 177 ? -7.686 4.467 9.330 1.00 87.19 177 LEU A C 1
ATOM 1392 O O . LEU A 1 177 ? -8.895 4.323 9.177 1.00 87.19 177 LEU A O 1
ATOM 1396 N N . ALA A 1 178 ? -7.145 5.644 9.642 1.00 88.19 178 ALA A N 1
ATOM 1397 C CA . ALA A 1 178 ? -7.935 6.858 9.796 1.00 88.19 178 ALA A CA 1
ATOM 1398 C C . ALA A 1 178 ? -8.684 7.195 8.500 1.00 88.19 178 ALA A C 1
ATOM 1400 O O . ALA A 1 178 ? -9.881 7.477 8.551 1.00 88.19 178 ALA A O 1
ATOM 1401 N N . ASN A 1 179 ? -8.022 7.069 7.347 1.00 86.25 179 ASN A N 1
ATOM 1402 C CA . ASN A 1 179 ? -8.655 7.253 6.041 1.00 86.25 179 ASN A CA 1
ATOM 1403 C C . ASN A 1 179 ? -9.781 6.238 5.804 1.00 86.25 179 ASN A C 1
ATOM 1405 O O . ASN A 1 179 ? -10.880 6.622 5.405 1.00 86.25 179 ASN A O 1
ATOM 1409 N N . ILE A 1 180 ? -9.556 4.958 6.118 1.00 85.44 180 ILE A N 1
ATOM 1410 C CA . ILE A 1 180 ? -10.595 3.923 5.991 1.00 85.44 180 ILE A CA 1
ATOM 1411 C C . ILE A 1 180 ? -11.783 4.215 6.916 1.00 85.44 180 ILE A C 1
ATOM 1413 O O . ILE A 1 180 ? -12.934 4.064 6.509 1.00 85.44 180 ILE A O 1
ATOM 1417 N N . LEU A 1 181 ? -11.539 4.652 8.150 1.00 85.38 181 LEU A N 1
ATOM 1418 C CA . LEU A 1 181 ? -12.606 4.973 9.099 1.00 85.38 181 LEU A CA 1
ATOM 1419 C C . LEU A 1 181 ? -13.450 6.154 8.625 1.00 85.38 181 LEU A C 1
ATOM 1421 O O . LEU A 1 181 ? -14.677 6.069 8.663 1.00 85.38 181 LEU A O 1
ATOM 1425 N N . LEU A 1 182 ? -12.811 7.200 8.098 1.00 88.50 182 LEU A N 1
ATOM 1426 C CA . LEU A 1 182 ? -13.509 8.338 7.502 1.00 88.50 182 LEU A CA 1
ATOM 1427 C C . LEU A 1 182 ? -14.385 7.911 6.317 1.00 88.50 182 LEU A C 1
ATOM 1429 O O . LEU A 1 182 ? -15.541 8.324 6.249 1.00 88.50 182 LEU A O 1
ATOM 1433 N N . LEU A 1 183 ? -13.891 7.025 5.443 1.00 85.50 183 LEU A N 1
ATOM 1434 C CA . LEU A 1 183 ? -14.686 6.454 4.343 1.00 85.50 183 LEU A CA 1
ATOM 1435 C C . LEU A 1 183 ? -15.904 5.658 4.837 1.00 85.50 183 LEU A C 1
ATOM 1437 O O . LEU A 1 183 ? -16.923 5.592 4.154 1.00 85.50 183 LEU A O 1
ATOM 1441 N N . ASN A 1 184 ? -15.825 5.089 6.039 1.00 82.50 184 ASN A N 1
ATOM 1442 C CA . ASN A 1 184 ? -16.926 4.382 6.693 1.00 82.50 184 ASN A CA 1
ATOM 1443 C C . ASN A 1 184 ? -17.810 5.293 7.564 1.00 82.50 184 ASN A C 1
ATOM 1445 O O . ASN A 1 184 ? -18.654 4.787 8.302 1.00 82.50 184 ASN A O 1
ATOM 1449 N N . ASN A 1 185 ? -17.645 6.619 7.489 1.00 84.81 185 ASN A N 1
ATOM 1450 C CA . ASN A 1 185 ? -18.344 7.606 8.323 1.00 84.81 185 ASN A CA 1
ATOM 1451 C C . ASN A 1 185 ? -18.119 7.417 9.837 1.00 84.81 185 ASN A C 1
ATOM 1453 O O . ASN A 1 185 ? -18.966 7.781 10.653 1.00 84.81 185 ASN A O 1
ATOM 1457 N N . ILE A 1 186 ? -16.971 6.858 10.225 1.00 82.56 186 ILE A N 1
ATOM 1458 C CA . ILE A 1 186 ? -16.557 6.698 11.621 1.00 82.56 186 ILE A CA 1
ATOM 1459 C C . ILE A 1 186 ? -15.516 7.770 11.924 1.00 82.56 186 ILE A C 1
ATOM 1461 O O . ILE A 1 186 ? -14.513 7.888 11.222 1.00 82.56 186 ILE A O 1
ATOM 1465 N N . ASN A 1 187 ? -15.722 8.547 12.989 1.00 85.81 187 ASN A N 1
ATOM 1466 C CA . ASN A 1 187 ? -14.702 9.489 13.434 1.00 85.81 187 ASN A CA 1
ATOM 1467 C C . ASN A 1 187 ? -13.513 8.701 14.019 1.00 85.81 187 ASN A C 1
ATOM 1469 O O . ASN A 1 187 ? -13.687 7.988 15.006 1.00 85.81 187 ASN A O 1
ATOM 1473 N N . PRO A 1 188 ? -12.296 8.807 13.461 1.00 82.69 188 PRO A N 1
ATOM 1474 C CA . PRO A 1 188 ? -11.165 8.016 13.941 1.00 82.69 188 PRO A CA 1
ATOM 1475 C C . PRO A 1 188 ? -10.761 8.351 15.385 1.00 82.69 188 PRO A C 1
ATOM 1477 O O . PRO A 1 188 ? -10.228 7.491 16.089 1.00 82.69 188 PRO A O 1
ATOM 1480 N N . TYR A 1 189 ? -11.040 9.571 15.850 1.00 86.81 189 TYR A N 1
ATOM 1481 C CA . TYR A 1 189 ? -10.559 10.093 17.130 1.00 86.81 189 TYR A CA 1
ATOM 1482 C C . TYR A 1 189 ? -11.660 10.322 18.176 1.00 86.81 189 TYR A C 1
ATOM 1484 O O . TYR A 1 189 ? -11.342 10.767 19.281 1.00 86.81 189 TYR A O 1
ATOM 1492 N N . ARG A 1 190 ? -12.933 10.051 17.858 1.00 74.38 190 ARG A N 1
ATOM 1493 C CA . ARG A 1 190 ? -14.075 10.275 18.762 1.00 74.38 190 ARG A CA 1
ATOM 1494 C C . ARG A 1 190 ? -15.087 9.141 18.721 1.00 74.38 190 ARG A C 1
ATOM 1496 O O . ARG A 1 190 ? -15.384 8.671 17.607 1.00 74.38 190 ARG A O 1
#